Protein AF-A0A1H9GCC0-F1 (afdb_monomer_lite)

InterPro domains:
  IPR016174 Di-haem cytochrome, transmembrane [SSF81342] (41-173)

Structure (mmCIF, N/CA/C/O backbone):
data_AF-A0A1H9GCC0-F1
#
_entry.id   AF-A0A1H9GCC0-F1
#
loop_
_atom_site.group_PDB
_atom_site.id
_atom_site.type_symbol
_atom_site.label_atom_id
_atom_site.label_alt_id
_atom_site.label_comp_id
_atom_site.label_asym_id
_atom_site.label_entity_id
_atom_site.label_seq_id
_atom_site.pdbx_PDB_ins_code
_atom_site.Cartn_x
_atom_site.Cartn_y
_atom_site.Cartn_z
_atom_site.occupancy
_atom_site.B_iso_or_equiv
_atom_site.auth_seq_id
_atom_site.auth_comp_id
_atom_site.auth_asym_id
_atom_site.auth_atom_id
_atom_site.pdbx_PDB_model_num
ATOM 1 N N . MET A 1 1 ? -8.504 6.416 48.004 1.00 50.41 1 MET A N 1
ATOM 2 C CA . MET A 1 1 ? -8.996 7.701 47.448 1.00 50.41 1 MET A CA 1
ATOM 3 C C . MET A 1 1 ? -8.491 7.956 46.018 1.00 50.41 1 MET A C 1
ATOM 5 O O . MET A 1 1 ? -9.289 8.388 45.198 1.00 50.41 1 MET A O 1
ATOM 9 N N . ALA A 1 2 ? -7.249 7.583 45.667 1.00 54.06 2 ALA A N 1
ATOM 10 C CA . ALA A 1 2 ? -6.692 7.683 44.302 1.00 54.06 2 ALA A CA 1
ATOM 11 C C . ALA A 1 2 ? -7.452 6.888 43.208 1.00 54.06 2 ALA A C 1
ATOM 13 O O . ALA A 1 2 ? -7.489 7.291 42.053 1.00 54.06 2 ALA A O 1
ATOM 14 N N . THR A 1 3 ? -8.134 5.797 43.567 1.00 63.75 3 THR A N 1
ATOM 15 C CA . THR A 1 3 ? -8.873 4.929 42.628 1.00 63.75 3 THR A CA 1
ATOM 16 C C . THR A 1 3 ? -10.188 5.528 42.117 1.00 63.75 3 THR A C 1
ATOM 18 O O . THR A 1 3 ? -10.710 5.074 41.104 1.00 63.75 3 THR A O 1
ATOM 21 N N . ARG A 1 4 ? -10.755 6.516 42.827 1.00 61.03 4 ARG A N 1
ATOM 22 C CA . ARG A 1 4 ? -12.045 7.133 42.468 1.00 61.03 4 ARG A CA 1
ATOM 23 C C . ARG A 1 4 ? -11.862 8.264 41.455 1.00 61.03 4 ARG A C 1
ATOM 25 O O . ARG A 1 4 ? -12.640 8.343 40.520 1.00 61.03 4 ARG A O 1
ATOM 32 N N . LEU A 1 5 ? -10.801 9.063 41.611 1.00 61.69 5 LEU A N 1
ATOM 33 C CA . LEU A 1 5 ? -10.409 10.112 40.661 1.00 61.69 5 LEU A CA 1
ATOM 34 C C . LEU A 1 5 ? -10.017 9.518 39.300 1.00 61.69 5 LEU A C 1
ATOM 36 O O . LEU A 1 5 ? -10.589 9.903 38.291 1.00 61.69 5 LEU A O 1
ATOM 40 N N . GLY A 1 6 ? -9.176 8.476 39.277 1.00 68.00 6 GLY A N 1
ATOM 41 C CA . GLY A 1 6 ? -8.787 7.831 38.014 1.00 68.00 6 GLY A CA 1
ATOM 42 C C . GLY A 1 6 ? -9.938 7.149 37.259 1.00 68.00 6 GLY A C 1
ATOM 43 O O . GLY A 1 6 ? -9.884 7.048 36.037 1.00 68.00 6 GLY A O 1
ATOM 44 N N . ARG A 1 7 ? -10.990 6.703 37.966 1.00 70.19 7 ARG A N 1
ATOM 45 C CA . ARG A 1 7 ? -12.196 6.107 37.360 1.00 70.19 7 ARG A CA 1
ATOM 46 C C . ARG A 1 7 ? -13.126 7.169 36.759 1.00 70.19 7 ARG A C 1
ATOM 48 O O . ARG A 1 7 ? -13.759 6.905 35.747 1.00 70.19 7 ARG A O 1
ATOM 55 N N . LEU A 1 8 ? -13.189 8.356 37.364 1.00 71.12 8 LEU A N 1
ATOM 56 C CA . LEU A 1 8 ? -13.953 9.487 36.830 1.00 71.12 8 LEU A CA 1
ATOM 57 C C . LEU A 1 8 ? -13.304 10.026 35.549 1.00 71.12 8 LEU A C 1
ATOM 59 O O . LEU A 1 8 ? -14.003 10.242 34.565 1.00 71.12 8 LEU A O 1
ATOM 63 N N . ASP A 1 9 ? -11.974 10.139 35.521 1.00 78.00 9 ASP A N 1
ATOM 64 C CA . ASP A 1 9 ? -11.250 10.592 34.326 1.00 78.00 9 ASP A CA 1
ATOM 65 C C . ASP A 1 9 ? -11.412 9.623 33.143 1.00 78.00 9 ASP A C 1
ATOM 67 O O . ASP A 1 9 ? -11.585 10.054 32.006 1.00 78.00 9 ASP A O 1
ATOM 71 N N . THR A 1 10 ? -11.412 8.306 33.390 1.00 78.19 10 THR A N 1
ATOM 72 C CA . THR A 1 10 ? -11.627 7.308 32.323 1.00 78.19 10 THR A CA 1
ATOM 73 C C . THR A 1 10 ? -13.044 7.354 31.762 1.00 78.19 10 THR A C 1
ATOM 75 O O . THR A 1 10 ? -13.196 7.304 30.547 1.00 78.19 10 THR A O 1
ATOM 78 N N . GLN A 1 11 ? -14.059 7.527 32.612 1.00 81.56 11 GLN A N 1
ATOM 79 C CA . GLN A 1 11 ? -15.451 7.658 32.167 1.00 81.56 11 GLN A CA 1
ATOM 80 C C . GLN A 1 11 ? -15.666 8.899 31.294 1.00 81.56 11 GLN A C 1
ATOM 82 O O . GLN A 1 11 ? -16.322 8.822 30.260 1.00 81.56 11 GLN A O 1
ATOM 87 N N . VAL A 1 12 ? -15.060 10.032 31.660 1.00 84.81 12 VAL A N 1
ATOM 88 C CA . VAL A 1 12 ? -15.143 11.259 30.853 1.00 84.81 12 VAL A CA 1
ATOM 89 C C . VAL A 1 12 ? -14.480 11.069 29.485 1.00 84.81 12 VAL A C 1
ATOM 91 O O . VAL A 1 12 ? -15.020 11.515 28.472 1.00 84.81 12 VAL A O 1
ATOM 94 N N . LEU A 1 13 ? -13.330 10.390 29.428 1.00 82.00 13 LEU A N 1
ATOM 95 C CA . LEU A 1 13 ? -12.648 10.093 28.164 1.00 82.00 13 LEU A CA 1
ATOM 96 C C . LEU A 1 13 ? -13.444 9.122 27.281 1.00 82.00 13 LEU A C 1
ATOM 98 O O . LEU A 1 13 ? -13.484 9.312 26.065 1.00 82.00 13 LEU A O 1
ATOM 102 N N . GLU A 1 14 ? -14.081 8.114 27.879 1.00 82.31 14 GLU A N 1
ATOM 103 C CA . GLU A 1 14 ? -14.985 7.187 27.187 1.00 82.31 14 GLU A CA 1
ATOM 104 C C . GLU A 1 14 ? -16.161 7.942 26.557 1.00 82.31 14 GLU A C 1
ATOM 106 O O . GLU A 1 14 ? -16.351 7.868 25.343 1.00 82.31 14 GLU A O 1
ATOM 111 N N . GLU A 1 15 ? -16.869 8.767 27.336 1.00 84.69 15 GLU A N 1
ATOM 112 C CA . GLU A 1 15 ? -17.999 9.563 26.838 1.00 84.69 15 GLU A CA 1
ATOM 113 C C . GLU A 1 15 ? -17.590 10.535 25.720 1.00 84.69 15 GLU A C 1
ATOM 115 O O . GLU A 1 15 ? -18.313 10.712 24.735 1.00 84.69 15 GLU A O 1
ATOM 120 N N . GLN A 1 16 ? -16.430 11.186 25.846 1.00 84.44 16 GLN A N 1
ATOM 121 C CA . GLN A 1 16 ? -15.923 12.088 24.809 1.00 84.44 16 GLN A CA 1
ATOM 122 C C . GLN A 1 16 ? -15.563 11.337 23.522 1.00 84.44 16 GLN A C 1
ATOM 124 O O . GLN A 1 16 ? -15.862 11.823 22.425 1.00 84.44 16 GLN A O 1
ATOM 129 N N . ALA A 1 17 ? -14.944 10.161 23.640 1.00 80.56 17 ALA A N 1
ATOM 130 C CA . ALA A 1 17 ? -14.598 9.320 22.501 1.00 80.56 17 ALA A CA 1
ATOM 131 C C . ALA A 1 17 ? -15.849 8.808 21.773 1.00 80.56 17 ALA A C 1
ATOM 133 O O . ALA A 1 17 ? -15.899 8.869 20.543 1.00 80.56 17 ALA A O 1
ATOM 134 N N . GLU A 1 18 ? -16.868 8.365 22.512 1.00 82.25 18 GLU A N 1
ATOM 135 C CA . GLU A 1 18 ? -18.146 7.911 21.953 1.00 82.25 18 GLU A CA 1
ATOM 136 C C . GLU A 1 18 ? -18.869 9.039 21.209 1.00 82.25 18 GLU A C 1
ATOM 138 O O . GLU A 1 18 ? -19.196 8.883 20.031 1.00 82.25 18 GLU A O 1
ATOM 143 N N . ARG A 1 19 ? -19.010 10.220 21.826 1.00 83.06 19 ARG A N 1
ATOM 144 C CA . ARG A 1 19 ? -19.615 11.402 21.177 1.00 83.06 19 ARG A CA 1
ATOM 145 C C . ARG A 1 19 ? -18.883 11.800 19.900 1.00 83.06 19 ARG A C 1
ATOM 147 O O . ARG A 1 19 ? -19.509 12.141 18.892 1.00 83.06 19 ARG A O 1
ATOM 154 N N . LEU A 1 20 ? -17.549 11.757 19.923 1.00 79.25 20 LEU A N 1
ATOM 155 C CA . LEU A 1 20 ? -16.752 12.019 18.732 1.00 79.25 20 LEU A CA 1
ATOM 156 C C . LEU A 1 20 ? -17.034 10.958 17.663 1.00 79.25 20 LEU A C 1
ATOM 158 O O . LEU A 1 20 ? -17.283 11.316 16.516 1.00 79.25 20 LEU A O 1
ATOM 162 N N . GLN A 1 21 ? -17.062 9.672 18.010 1.00 78.81 21 GLN A N 1
ATOM 163 C CA . GLN A 1 21 ? -17.370 8.603 17.056 1.00 78.81 21 GLN A CA 1
ATOM 164 C C . GLN A 1 21 ? -18.761 8.740 16.432 1.00 78.81 21 GLN A C 1
ATOM 166 O O . GLN A 1 21 ? -18.880 8.608 15.211 1.00 78.81 21 GLN A O 1
ATOM 171 N N . GLU A 1 22 ? -19.782 9.053 17.229 1.00 78.88 22 GLU A N 1
ATOM 172 C CA . GLU A 1 22 ? -21.148 9.286 16.752 1.00 78.88 22 GLU A CA 1
ATOM 173 C C . GLU A 1 22 ? -21.212 10.460 15.772 1.00 78.88 22 GLU A C 1
ATOM 175 O O . GLU A 1 22 ? -21.759 10.317 14.678 1.00 78.88 22 GLU A O 1
ATOM 180 N N . SER A 1 23 ? -20.566 11.587 16.093 1.00 78.81 23 SER A N 1
ATOM 181 C CA . SER A 1 23 ? -20.516 12.756 15.200 1.00 78.81 23 SER A CA 1
ATOM 182 C C . SER A 1 23 ? -19.834 12.470 13.852 1.00 78.81 23 SER A C 1
ATOM 184 O O . SER A 1 23 ? -20.099 13.136 12.849 1.00 78.81 23 SER A O 1
ATOM 186 N N . LEU A 1 24 ? -18.952 11.464 13.810 1.00 75.81 24 LEU A N 1
ATOM 187 C CA . LEU A 1 24 ? -18.201 11.070 12.620 1.00 75.81 24 LEU A CA 1
ATOM 188 C C . LEU A 1 24 ? -18.862 9.921 11.840 1.00 75.81 24 LEU A C 1
ATOM 190 O O . LEU A 1 24 ? -18.402 9.588 10.736 1.00 75.81 24 LEU A O 1
ATOM 194 N N . ALA A 1 25 ? -19.928 9.317 12.366 1.00 72.69 25 ALA A N 1
ATOM 195 C CA . ALA A 1 25 ? -20.647 8.238 11.706 1.00 72.69 25 ALA A CA 1
ATOM 196 C C . ALA A 1 25 ? -21.437 8.778 10.502 1.00 72.69 25 ALA A C 1
ATOM 198 O O . ALA A 1 25 ? -22.279 9.661 10.620 1.00 72.69 25 ALA A O 1
ATOM 199 N N . THR A 1 26 ? -21.164 8.253 9.305 1.00 74.88 26 THR A N 1
ATOM 200 C CA . THR A 1 26 ? -21.913 8.593 8.084 1.00 74.88 26 THR A CA 1
ATOM 201 C C . THR A 1 26 ? -22.177 7.335 7.254 1.00 74.88 26 THR A C 1
ATOM 203 O O . THR A 1 26 ? -21.349 6.419 7.278 1.00 74.88 26 THR A O 1
ATOM 206 N N . PRO A 1 27 ? -23.269 7.272 6.459 1.00 71.12 27 PRO A N 1
ATOM 207 C CA . PRO A 1 27 ? -23.578 6.108 5.617 1.00 71.12 27 PRO A CA 1
ATOM 208 C C . PRO A 1 27 ? -22.453 5.744 4.634 1.00 71.12 27 PRO A C 1
ATOM 210 O O . PRO A 1 27 ? -22.240 4.574 4.315 1.00 71.12 27 PRO A O 1
ATOM 213 N N . ALA A 1 28 ? -21.686 6.745 4.189 1.00 74.12 28 ALA A N 1
ATOM 214 C CA . ALA A 1 28 ? -20.529 6.558 3.319 1.00 74.12 28 ALA A CA 1
ATOM 215 C C . ALA A 1 28 ? -19.379 5.793 4.007 1.00 74.12 28 ALA A C 1
ATOM 217 O O . ALA A 1 28 ? -18.681 5.015 3.348 1.00 74.12 28 ALA A O 1
ATOM 218 N N . ARG A 1 29 ? -19.210 5.932 5.333 1.00 79.19 29 ARG A N 1
ATOM 219 C CA . ARG A 1 29 ? -18.190 5.238 6.145 1.00 79.19 29 ARG A CA 1
ATOM 220 C C . ARG A 1 29 ? -18.676 3.875 6.646 1.00 79.19 29 ARG A C 1
ATOM 222 O O . ARG A 1 29 ? -18.560 3.532 7.819 1.00 79.19 29 ARG A O 1
ATOM 229 N N . SER A 1 30 ? -19.221 3.078 5.734 1.00 84.75 30 SER A N 1
ATOM 230 C CA . SER A 1 30 ? -19.717 1.739 6.047 1.00 84.75 30 SER A CA 1
ATOM 231 C C . SER A 1 30 ? -18.603 0.682 6.049 1.00 84.75 30 SER A C 1
ATOM 233 O O . SER A 1 30 ? -17.564 0.817 5.390 1.00 84.75 30 SER A O 1
ATOM 235 N N . ALA A 1 31 ? -18.852 -0.444 6.727 1.00 85.06 31 ALA A N 1
ATOM 236 C CA . ALA A 1 31 ? -17.985 -1.620 6.649 1.00 85.06 31 ALA A CA 1
ATOM 237 C C . ALA A 1 31 ? -17.825 -2.124 5.201 1.00 85.06 31 ALA A C 1
ATOM 239 O O . ALA A 1 31 ? -16.731 -2.526 4.803 1.00 85.06 31 ALA A O 1
ATOM 240 N N . ARG A 1 32 ? -18.887 -2.033 4.387 1.00 86.75 32 ARG A N 1
ATOM 241 C CA . ARG A 1 32 ? -18.859 -2.396 2.964 1.00 86.75 32 ARG A CA 1
ATOM 242 C C . ARG A 1 32 ? -17.865 -1.531 2.190 1.00 86.75 32 ARG A C 1
ATOM 244 O O . ARG A 1 32 ? -17.020 -2.084 1.489 1.00 86.75 32 ARG A O 1
ATOM 251 N N . THR A 1 33 ? -17.913 -0.208 2.362 1.00 89.56 33 THR A N 1
ATOM 252 C CA . THR A 1 33 ? -16.962 0.728 1.738 1.00 89.56 33 THR A CA 1
ATOM 253 C C . THR A 1 33 ? -15.527 0.380 2.130 1.00 89.56 33 THR A C 1
ATOM 255 O O . THR A 1 33 ? -14.656 0.241 1.269 1.00 89.56 33 THR A O 1
ATOM 258 N N . ALA A 1 34 ? -15.283 0.138 3.423 1.00 90.62 34 ALA A N 1
ATOM 259 C CA . ALA A 1 34 ? -13.960 -0.228 3.919 1.00 90.62 34 ALA A CA 1
ATOM 260 C C . ALA A 1 34 ? -13.429 -1.526 3.284 1.00 90.62 34 ALA A C 1
ATOM 262 O O . ALA A 1 34 ? -12.233 -1.614 2.990 1.00 90.62 34 ALA A O 1
ATOM 263 N N . VAL A 1 35 ? -14.289 -2.529 3.087 1.00 90.81 35 VAL A N 1
ATOM 264 C CA . VAL A 1 35 ? -13.922 -3.810 2.463 1.00 90.81 35 VAL A CA 1
ATOM 265 C C . VAL A 1 35 ? -13.637 -3.640 0.973 1.00 90.81 35 VAL A C 1
ATOM 267 O O . VAL A 1 35 ? -12.613 -4.135 0.507 1.00 90.81 35 VAL A O 1
ATOM 270 N N . VAL A 1 36 ? -14.490 -2.925 0.234 1.00 94.31 36 VAL A N 1
ATOM 271 C CA . VAL A 1 36 ? -14.302 -2.694 -1.210 1.00 94.31 36 VAL A CA 1
ATOM 272 C C . VAL A 1 36 ? -12.989 -1.959 -1.471 1.00 94.31 36 VAL A C 1
ATOM 274 O O . VAL A 1 36 ? -12.157 -2.456 -2.227 1.00 94.31 36 VAL A O 1
ATOM 277 N N . LEU A 1 37 ? -12.754 -0.841 -0.777 1.00 95.56 37 LEU A N 1
ATOM 278 C CA . LEU A 1 37 ? -11.502 -0.089 -0.894 1.00 95.56 37 LEU A CA 1
ATOM 279 C C . LEU A 1 37 ? -10.290 -0.947 -0.512 1.00 95.56 37 LEU A C 1
ATOM 281 O O . LEU A 1 37 ? -9.275 -0.920 -1.198 1.00 95.56 37 LEU A O 1
ATOM 285 N N . GLY A 1 38 ? -10.407 -1.752 0.549 1.00 95.25 38 GLY A N 1
ATOM 286 C CA . GLY A 1 38 ? -9.342 -2.664 0.971 1.00 95.25 38 GLY A CA 1
ATOM 287 C C . GLY A 1 38 ? -8.994 -3.718 -0.084 1.00 95.25 38 GLY A C 1
ATOM 288 O O . GLY A 1 38 ? -7.818 -3.992 -0.298 1.00 95.25 38 GLY A O 1
ATOM 289 N N . ARG A 1 39 ? -9.992 -4.280 -0.775 1.00 96.25 39 ARG A N 1
ATOM 290 C CA . ARG A 1 39 ? -9.779 -5.258 -1.856 1.00 96.25 39 ARG A CA 1
ATOM 291 C C . ARG A 1 39 ? -9.129 -4.623 -3.080 1.00 96.25 39 ARG A C 1
ATOM 293 O O . ARG A 1 39 ? -8.173 -5.187 -3.600 1.00 96.25 39 ARG A O 1
ATOM 300 N N . LEU A 1 40 ? -9.615 -3.455 -3.505 1.00 98.12 40 LEU A N 1
ATOM 301 C CA . LEU A 1 40 ? -9.032 -2.715 -4.629 1.00 98.12 40 LEU A CA 1
ATOM 302 C C . LEU A 1 40 ? -7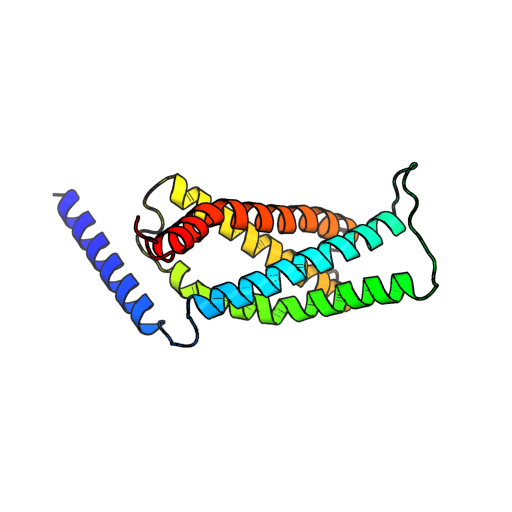.572 -2.348 -4.351 1.00 98.12 40 LEU A C 1
ATOM 304 O O . LEU A 1 40 ? -6.716 -2.571 -5.201 1.00 98.12 40 LEU A O 1
ATOM 308 N N . LEU A 1 41 ? -7.278 -1.871 -3.137 1.00 98.19 41 LEU A N 1
ATOM 309 C CA . LEU A 1 41 ? -5.908 -1.621 -2.695 1.00 98.19 41 LEU A CA 1
ATOM 310 C C . LEU A 1 41 ? -5.075 -2.901 -2.695 1.00 98.19 41 LEU A C 1
ATOM 312 O O . LEU A 1 41 ? -3.990 -2.900 -3.256 1.00 98.19 41 LEU A O 1
ATOM 316 N N . GLY A 1 42 ? -5.577 -4.003 -2.131 1.00 97.75 42 GLY A N 1
ATOM 317 C CA . GLY A 1 42 ? -4.865 -5.283 -2.136 1.00 97.75 42 GLY A CA 1
ATOM 318 C C . GLY A 1 42 ? -4.474 -5.733 -3.547 1.00 97.75 42 GLY A C 1
ATOM 319 O O . GLY A 1 42 ? -3.314 -6.063 -3.783 1.00 97.75 42 GLY A O 1
ATOM 320 N N . VAL A 1 43 ? -5.408 -5.665 -4.503 1.00 98.56 43 VAL A N 1
ATOM 321 C CA . VAL A 1 43 ? -5.132 -5.956 -5.920 1.00 98.56 43 VAL A CA 1
ATOM 322 C C . VAL A 1 43 ? -4.100 -4.982 -6.490 1.00 98.56 43 VAL A C 1
ATOM 324 O O . VAL A 1 43 ? -3.134 -5.421 -7.109 1.00 98.56 43 VAL A O 1
ATOM 327 N N . GLY A 1 44 ? -4.256 -3.679 -6.245 1.00 98.62 44 GLY A N 1
ATOM 328 C CA . GLY A 1 44 ? -3.322 -2.659 -6.720 1.00 98.62 44 GLY A CA 1
ATOM 329 C C . GLY A 1 44 ? -1.895 -2.872 -6.208 1.00 98.62 44 GLY A C 1
ATOM 330 O O . GLY A 1 44 ? -0.950 -2.846 -6.992 1.00 98.62 44 GLY A O 1
ATOM 331 N N . PHE A 1 45 ? -1.731 -3.176 -4.918 1.00 98.56 45 PHE A N 1
ATOM 332 C CA . PHE A 1 45 ? -0.431 -3.493 -4.324 1.00 98.56 45 PHE A CA 1
ATOM 333 C C . PHE A 1 45 ? 0.183 -4.761 -4.921 1.00 98.56 45 PHE A C 1
ATOM 335 O O . PHE A 1 45 ? 1.377 -4.759 -5.203 1.00 98.56 45 PHE A O 1
ATOM 342 N N . VAL A 1 46 ? -0.603 -5.812 -5.174 1.00 98.75 46 VAL A N 1
ATOM 343 C CA . VAL A 1 46 ? -0.109 -7.034 -5.835 1.00 98.75 46 VAL A CA 1
ATOM 344 C C . VAL A 1 46 ? 0.346 -6.747 -7.269 1.00 98.75 46 VAL A C 1
ATOM 346 O O . VAL A 1 46 ? 1.428 -7.182 -7.662 1.00 98.75 46 VAL A O 1
ATOM 349 N N . VAL A 1 47 ? -0.433 -5.980 -8.040 1.00 98.81 47 VAL A N 1
ATOM 350 C CA . VAL A 1 47 ? -0.077 -5.591 -9.415 1.00 98.81 47 VAL A CA 1
ATOM 351 C C . VAL A 1 47 ? 1.199 -4.749 -9.429 1.00 98.81 47 VAL A C 1
ATOM 353 O O . VAL A 1 47 ? 2.129 -5.068 -10.176 1.00 98.81 47 VAL A O 1
ATOM 356 N N . CYS A 1 48 ? 1.289 -3.718 -8.583 1.00 98.69 48 CYS A N 1
ATOM 357 C CA . CYS A 1 48 ? 2.490 -2.892 -8.465 1.00 98.69 48 CYS A CA 1
ATOM 358 C C . CYS A 1 48 ? 3.692 -3.720 -8.006 1.00 98.69 48 CYS A C 1
ATOM 360 O O . CYS A 1 48 ? 4.769 -3.591 -8.578 1.00 98.69 48 CYS A O 1
ATOM 362 N N . PHE A 1 49 ? 3.519 -4.607 -7.026 1.00 98.69 49 PHE A N 1
ATOM 363 C CA . PHE A 1 49 ? 4.592 -5.472 -6.549 1.00 98.69 49 PHE A CA 1
ATOM 364 C C . PHE A 1 49 ? 5.118 -6.370 -7.674 1.00 98.69 49 PHE A C 1
ATOM 366 O O . PHE A 1 49 ? 6.308 -6.337 -7.967 1.00 98.69 49 PHE A O 1
ATOM 373 N N . ALA A 1 50 ? 4.244 -7.098 -8.374 1.00 98.38 50 ALA A N 1
ATOM 374 C CA . ALA A 1 50 ? 4.644 -8.003 -9.453 1.00 98.38 50 ALA A CA 1
ATOM 375 C C . ALA A 1 50 ? 5.347 -7.272 -10.612 1.00 98.38 50 ALA A C 1
ATOM 377 O O . ALA A 1 50 ? 6.421 -7.678 -11.057 1.00 98.38 50 ALA A O 1
ATOM 378 N N . THR A 1 51 ? 4.768 -6.163 -11.079 1.00 98.38 51 THR A N 1
ATOM 379 C CA . THR A 1 51 ? 5.359 -5.343 -12.152 1.00 98.38 51 THR A CA 1
ATOM 380 C C . THR A 1 51 ? 6.654 -4.649 -11.716 1.00 98.38 51 THR A C 1
ATOM 382 O O . THR A 1 51 ? 7.579 -4.522 -12.517 1.00 98.38 51 THR A O 1
ATOM 385 N N . GLY A 1 52 ? 6.752 -4.249 -10.446 1.00 97.56 52 GLY A N 1
ATOM 386 C CA . GLY A 1 52 ? 7.947 -3.658 -9.847 1.00 97.56 52 GLY A CA 1
ATOM 387 C C . GLY A 1 52 ? 9.085 -4.665 -9.700 1.00 97.56 52 GLY A C 1
ATOM 388 O O . GLY A 1 52 ? 10.211 -4.350 -10.069 1.00 97.56 52 GLY A O 1
ATOM 389 N N . MET A 1 53 ? 8.793 -5.892 -9.252 1.00 97.19 53 MET A N 1
ATOM 390 C CA . MET A 1 53 ? 9.774 -6.985 -9.202 1.00 97.19 53 MET A CA 1
ATOM 391 C C . MET A 1 53 ? 10.296 -7.315 -10.598 1.00 97.19 53 MET A C 1
ATOM 393 O O . MET A 1 53 ? 11.503 -7.428 -10.792 1.00 97.19 53 MET A O 1
ATOM 397 N N . TYR A 1 54 ? 9.402 -7.402 -11.586 1.00 96.62 54 TYR A N 1
ATOM 398 C CA . TYR A 1 54 ? 9.805 -7.589 -12.976 1.00 96.62 54 TYR A CA 1
ATOM 399 C C . TYR A 1 54 ? 10.745 -6.469 -13.452 1.00 96.62 54 TYR A C 1
ATOM 401 O O . TYR A 1 54 ? 11.796 -6.757 -14.014 1.00 96.62 54 TYR A O 1
ATOM 409 N N . SER A 1 55 ? 10.416 -5.202 -13.178 1.00 95.62 55 SER A N 1
ATOM 410 C CA . SER A 1 55 ? 11.267 -4.055 -13.531 1.00 95.62 55 SER A CA 1
ATOM 411 C C . SER A 1 55 ? 12.625 -4.079 -12.816 1.00 95.62 55 SER A C 1
ATOM 413 O O . SER A 1 55 ? 13.652 -3.825 -13.445 1.00 95.62 55 SER A O 1
ATOM 415 N N . HIS A 1 56 ? 12.649 -4.432 -11.527 1.00 95.00 56 HIS A N 1
ATOM 416 C CA . HIS A 1 56 ? 13.869 -4.535 -10.725 1.00 95.00 56 HIS A CA 1
ATOM 417 C C . HIS A 1 56 ? 14.807 -5.618 -11.264 1.00 95.00 56 HIS A C 1
ATOM 419 O O . HIS A 1 56 ? 15.946 -5.322 -11.616 1.00 95.00 56 HIS A O 1
ATOM 425 N N . PHE A 1 57 ? 14.315 -6.847 -11.416 1.00 94.38 57 PHE A N 1
ATOM 426 C CA . PHE A 1 57 ? 15.152 -7.956 -11.866 1.00 94.38 57 PHE A CA 1
ATOM 427 C C . PHE A 1 57 ? 15.501 -7.902 -13.359 1.00 94.38 57 PHE A C 1
ATOM 429 O O . PHE A 1 57 ? 16.428 -8.576 -13.795 1.00 94.38 57 PHE A O 1
ATOM 436 N N . LEU A 1 58 ? 14.803 -7.090 -14.159 1.00 93.75 58 LEU A N 1
ATOM 437 C CA . LEU A 1 58 ? 15.244 -6.778 -15.519 1.00 93.75 58 LEU A CA 1
ATOM 438 C C . LEU A 1 58 ? 16.502 -5.889 -15.521 1.00 93.75 58 LEU A C 1
ATOM 440 O O . LEU A 1 58 ? 17.308 -5.983 -16.443 1.00 93.75 58 LEU A O 1
ATOM 444 N N . GLN A 1 59 ? 16.656 -5.026 -14.510 1.00 92.00 59 GLN A N 1
ATOM 445 C CA . GLN A 1 59 ? 17.801 -4.121 -14.362 1.00 92.00 59 GLN A CA 1
ATOM 446 C C . GLN A 1 59 ? 18.971 -4.769 -13.618 1.00 92.00 59 GLN A C 1
ATOM 448 O O . GLN A 1 59 ? 20.118 -4.511 -13.972 1.00 92.00 59 GLN A O 1
ATOM 453 N N . ASP A 1 60 ? 18.681 -5.576 -12.596 1.00 92.00 60 ASP A N 1
ATOM 454 C CA . ASP A 1 60 ? 19.678 -6.218 -11.734 1.00 92.00 60 ASP A CA 1
ATOM 455 C C . ASP A 1 60 ? 19.321 -7.700 -11.479 1.00 92.00 60 ASP A C 1
ATOM 457 O O . ASP A 1 60 ? 18.824 -8.066 -10.409 1.00 92.00 60 ASP A O 1
ATOM 461 N N . PRO A 1 61 ? 19.453 -8.573 -12.497 1.00 93.62 61 PRO A N 1
ATOM 462 C CA . PRO A 1 61 ? 19.160 -9.993 -12.354 1.00 93.62 61 PRO A CA 1
ATOM 463 C C . PRO A 1 61 ? 20.269 -10.722 -11.589 1.00 93.62 61 PRO A C 1
ATOM 465 O O . PRO A 1 61 ? 21.458 -10.531 -11.843 1.00 93.62 61 PRO A O 1
ATOM 468 N N . TYR A 1 62 ? 19.887 -11.695 -10.758 1.00 92.56 62 TYR A N 1
ATOM 469 C CA . TYR A 1 62 ? 20.846 -12.700 -10.298 1.00 92.56 62 TYR A CA 1
ATOM 470 C C . TYR A 1 62 ? 21.384 -13.528 -11.482 1.00 92.56 62 TYR A C 1
ATOM 472 O O . TYR A 1 62 ? 20.673 -13.697 -12.476 1.00 92.56 62 TYR A O 1
ATOM 480 N N . PRO A 1 63 ? 22.584 -14.136 -11.382 1.00 94.94 63 PRO A N 1
ATOM 481 C CA . PRO A 1 63 ? 23.239 -14.809 -12.514 1.00 94.94 63 PRO A CA 1
ATOM 482 C C . PRO A 1 63 ? 22.406 -15.893 -13.224 1.00 94.94 63 PRO A C 1
ATOM 484 O O . PRO A 1 63 ? 22.599 -16.155 -14.411 1.00 94.94 63 PRO A O 1
ATOM 487 N N . TRP A 1 64 ? 21.481 -16.530 -12.505 1.00 93.44 64 TRP A N 1
ATOM 488 C CA . TRP A 1 64 ? 20.606 -17.593 -13.008 1.00 93.44 64 TRP A CA 1
ATOM 489 C C . TRP A 1 64 ? 19.259 -17.085 -13.545 1.00 93.44 64 TRP A C 1
ATOM 491 O O . TRP A 1 64 ? 18.521 -17.847 -14.169 1.00 93.44 64 TRP A O 1
ATOM 501 N N . MET A 1 65 ? 18.915 -15.817 -13.320 1.00 94.56 65 MET A N 1
ATOM 502 C CA . MET A 1 65 ? 17.639 -15.257 -13.744 1.00 94.56 65 MET A CA 1
ATOM 503 C C . MET A 1 65 ? 17.688 -14.793 -15.201 1.00 94.56 65 MET A C 1
ATOM 505 O O . MET A 1 65 ? 18.592 -14.077 -15.629 1.00 94.56 65 MET A O 1
ATOM 509 N N . ARG A 1 66 ? 16.665 -15.165 -15.973 1.00 91.38 66 ARG A N 1
ATOM 510 C CA . ARG A 1 66 ? 16.448 -14.690 -17.343 1.00 91.38 66 ARG A CA 1
ATOM 511 C C . ARG A 1 66 ? 15.016 -14.189 -17.456 1.00 91.38 66 ARG A C 1
ATOM 513 O O . ARG A 1 66 ? 14.084 -14.952 -17.223 1.00 91.38 66 ARG A O 1
ATOM 520 N N . PHE A 1 67 ? 14.847 -12.924 -17.831 1.00 90.50 67 PHE A N 1
ATOM 521 C CA . PHE A 1 67 ? 13.533 -12.311 -18.020 1.00 90.50 67 PHE A CA 1
ATOM 522 C C . PHE A 1 67 ? 13.270 -12.038 -19.503 1.00 90.50 67 PHE A C 1
ATOM 524 O O . PHE A 1 67 ? 14.190 -11.651 -20.231 1.00 90.50 67 PHE A O 1
ATOM 531 N N . PRO A 1 68 ? 12.031 -12.237 -19.979 1.00 90.19 68 PRO A N 1
ATOM 532 C CA . PRO A 1 68 ? 11.687 -11.973 -21.368 1.00 90.19 68 PRO A CA 1
ATOM 533 C C . PRO A 1 68 ? 11.766 -10.471 -21.661 1.00 90.19 68 PRO A C 1
ATOM 535 O O . PRO A 1 68 ? 11.061 -9.684 -21.056 1.00 90.19 68 PRO A O 1
ATOM 538 N N . THR A 1 69 ? 12.571 -10.058 -22.637 1.00 88.88 69 THR A N 1
ATOM 539 C CA . THR A 1 69 ? 12.610 -8.661 -23.129 1.00 88.88 69 THR A CA 1
ATOM 540 C C . THR A 1 69 ? 11.715 -8.440 -24.348 1.00 88.88 69 THR A C 1
ATOM 542 O O . THR A 1 69 ? 11.660 -7.343 -24.907 1.00 88.88 69 THR A O 1
ATOM 545 N N . ARG A 1 70 ? 11.020 -9.495 -24.787 1.00 90.50 70 ARG A N 1
ATOM 546 C CA . ARG A 1 70 ? 10.134 -9.501 -25.950 1.00 90.50 70 ARG A CA 1
ATOM 547 C C . ARG A 1 70 ? 8.719 -9.920 -25.551 1.00 90.50 70 ARG A C 1
ATOM 549 O O . ARG A 1 70 ? 8.580 -10.760 -24.664 1.00 90.50 70 ARG A O 1
ATOM 556 N N . PRO A 1 71 ? 7.686 -9.388 -26.228 1.00 93.25 71 PRO A N 1
ATOM 557 C CA . PRO A 1 71 ? 7.739 -8.428 -27.345 1.00 93.25 71 PRO A CA 1
ATOM 558 C C . PRO A 1 71 ? 8.229 -7.032 -26.922 1.00 93.25 71 PRO A C 1
ATOM 560 O O . PRO A 1 71 ? 8.212 -6.704 -25.741 1.00 93.25 71 PRO A O 1
ATOM 563 N N . ALA A 1 72 ? 8.648 -6.192 -27.877 1.00 90.56 72 ALA A N 1
ATOM 564 C CA . ALA A 1 72 ? 9.247 -4.874 -27.595 1.00 90.56 72 ALA A CA 1
ATOM 565 C C . ALA A 1 72 ? 8.344 -3.930 -26.765 1.00 90.56 72 ALA A C 1
ATOM 567 O O . ALA A 1 72 ? 8.826 -2.998 -26.126 1.00 90.56 72 ALA A O 1
ATOM 568 N N . GLY A 1 73 ? 7.028 -4.176 -26.744 1.00 94.75 73 GLY A N 1
ATOM 569 C CA . GLY A 1 73 ? 6.067 -3.440 -25.921 1.00 94.75 73 GLY A CA 1
ATOM 570 C C . GLY A 1 73 ? 5.927 -3.930 -24.475 1.00 94.75 73 GLY A C 1
ATOM 571 O O . GLY A 1 73 ? 5.291 -3.237 -23.685 1.00 94.75 73 GLY A O 1
ATOM 572 N N . LEU A 1 74 ? 6.503 -5.082 -24.106 1.00 95.31 74 LEU A N 1
ATOM 573 C CA . LEU A 1 74 ? 6.268 -5.721 -22.806 1.00 95.31 74 LEU A CA 1
ATOM 574 C C . LEU A 1 74 ? 6.666 -4.813 -21.641 1.00 95.31 74 LEU A C 1
ATOM 576 O O . LEU A 1 74 ? 5.838 -4.535 -20.780 1.00 95.31 74 LEU A O 1
ATOM 580 N N . TYR A 1 75 ? 7.895 -4.288 -21.653 1.00 95.75 75 TYR A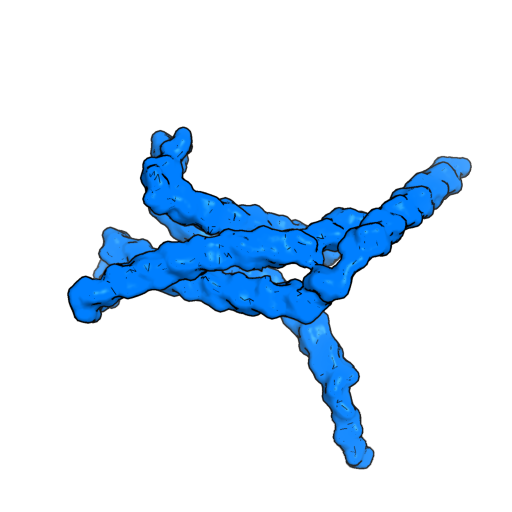 N 1
ATOM 581 C CA . TYR A 1 75 ? 8.365 -3.399 -20.588 1.00 95.75 75 TYR A CA 1
ATOM 582 C C . TYR A 1 75 ? 7.531 -2.115 -20.499 1.00 95.75 75 TYR A C 1
ATOM 584 O O . TYR A 1 75 ? 7.164 -1.688 -19.409 1.00 95.75 75 TYR A O 1
ATOM 592 N N . ARG A 1 76 ? 7.159 -1.526 -21.645 1.00 95.81 76 ARG A N 1
ATOM 593 C CA . ARG A 1 76 ? 6.286 -0.339 -21.679 1.00 95.81 76 ARG A CA 1
ATOM 594 C C . ARG A 1 76 ? 4.931 -0.625 -21.039 1.00 95.81 76 ARG A C 1
ATOM 596 O O . ARG A 1 76 ? 4.433 0.208 -20.290 1.00 95.81 76 ARG A O 1
ATOM 603 N N . PHE A 1 77 ? 4.353 -1.792 -21.315 1.00 97.31 77 PHE A N 1
ATOM 604 C CA . PHE A 1 77 ? 3.083 -2.205 -20.734 1.00 97.31 77 PHE A CA 1
ATOM 605 C C . PHE A 1 77 ? 3.198 -2.444 -19.227 1.00 97.31 77 PHE A C 1
ATOM 607 O O . PHE A 1 77 ? 2.428 -1.862 -18.469 1.00 97.31 77 PHE A O 1
ATOM 614 N N . THR A 1 78 ? 4.173 -3.236 -18.771 1.00 97.62 78 THR A N 1
ATOM 615 C CA . THR A 1 78 ? 4.345 -3.526 -17.337 1.00 97.62 78 THR A CA 1
ATOM 616 C C . THR A 1 78 ? 4.674 -2.269 -16.542 1.00 97.62 78 THR A C 1
ATOM 618 O O . THR A 1 78 ? 4.126 -2.071 -15.461 1.00 97.62 78 THR A O 1
ATOM 621 N N . GLN A 1 79 ? 5.520 -1.392 -17.088 1.00 97.25 79 GLN A N 1
ATOM 622 C CA . GLN A 1 79 ? 5.881 -0.129 -16.450 1.00 97.25 79 GLN A CA 1
ATOM 623 C C . GLN A 1 79 ? 4.702 0.853 -16.440 1.00 97.25 79 GLN A C 1
ATOM 625 O O . GLN A 1 79 ? 4.439 1.485 -15.419 1.00 97.25 79 GLN A O 1
ATOM 630 N N . GLY A 1 80 ? 3.954 0.954 -17.544 1.00 97.75 80 GLY A N 1
ATOM 631 C CA . GLY A 1 80 ? 2.734 1.759 -17.606 1.00 97.75 80 GLY A CA 1
ATOM 632 C C . GLY A 1 80 ? 1.685 1.275 -16.606 1.00 97.75 80 GLY A C 1
ATOM 633 O O . GLY A 1 80 ? 1.137 2.078 -15.854 1.00 97.75 80 GLY A O 1
ATOM 634 N N . LEU A 1 81 ? 1.470 -0.041 -16.531 1.00 98.56 81 LEU A N 1
ATOM 635 C CA . LEU A 1 81 ? 0.563 -0.660 -15.568 1.00 98.56 81 LEU A CA 1
ATOM 636 C C . LEU A 1 81 ? 0.996 -0.375 -14.126 1.00 98.56 81 LEU A C 1
ATOM 638 O O . LEU A 1 81 ? 0.148 -0.016 -13.312 1.00 98.56 81 LEU A O 1
ATOM 642 N N . HIS A 1 82 ? 2.293 -0.477 -13.824 1.00 98.56 82 HIS A N 1
ATOM 643 C CA . HIS A 1 82 ? 2.845 -0.159 -12.507 1.00 98.56 82 HIS A CA 1
ATOM 644 C C . HIS A 1 82 ? 2.525 1.282 -12.094 1.00 98.56 82 HIS A C 1
ATOM 646 O O . HIS A 1 82 ? 1.949 1.517 -11.033 1.00 98.56 82 HIS A O 1
ATOM 652 N N . VAL A 1 83 ? 2.862 2.251 -12.951 1.00 98.19 83 VAL A N 1
ATOM 653 C CA . VAL A 1 83 ? 2.698 3.679 -12.646 1.00 98.19 83 VAL A CA 1
ATOM 654 C C . VAL A 1 83 ? 1.222 4.060 -12.543 1.00 98.19 83 VAL A C 1
ATOM 656 O O . VAL A 1 83 ? 0.826 4.685 -11.562 1.00 98.19 83 VAL A O 1
ATOM 659 N N . VAL A 1 84 ? 0.388 3.649 -13.505 1.00 98.50 84 VAL A N 1
ATOM 660 C CA . VAL A 1 84 ? -1.054 3.950 -13.489 1.00 98.50 84 VAL A CA 1
ATOM 661 C C . VAL A 1 84 ? -1.726 3.332 -12.265 1.00 98.50 84 VAL A C 1
ATOM 663 O O . VAL A 1 84 ? -2.507 4.007 -11.594 1.00 98.50 84 VAL A O 1
ATOM 666 N N . THR A 1 85 ? -1.390 2.085 -11.925 1.00 98.69 85 THR A N 1
ATOM 667 C CA . THR A 1 85 ? -1.929 1.425 -10.726 1.00 98.69 85 THR A CA 1
ATOM 668 C C . THR A 1 85 ? -1.459 2.127 -9.453 1.00 98.69 85 THR A C 1
ATOM 670 O O . THR A 1 85 ? -2.273 2.397 -8.571 1.00 98.69 85 THR A O 1
ATOM 673 N N . GLY A 1 86 ? -0.177 2.494 -9.365 1.00 98.31 86 GLY A N 1
ATOM 674 C CA . GLY A 1 86 ? 0.375 3.241 -8.232 1.00 98.31 86 GLY A CA 1
ATOM 675 C C . GLY A 1 86 ? -0.313 4.592 -8.020 1.00 98.31 86 GLY A C 1
ATOM 676 O O . GLY A 1 86 ? -0.677 4.924 -6.893 1.00 98.31 86 GLY A O 1
ATOM 677 N N . ILE A 1 87 ? -0.573 5.333 -9.100 1.00 98.31 87 ILE A N 1
ATOM 678 C CA . ILE A 1 87 ? -1.323 6.596 -9.052 1.00 98.31 87 ILE A CA 1
ATOM 679 C C . ILE A 1 87 ? -2.777 6.349 -8.631 1.00 98.31 87 ILE A C 1
ATOM 681 O O . ILE A 1 87 ? -3.286 7.052 -7.760 1.00 98.31 87 ILE A O 1
ATOM 685 N N . ALA A 1 88 ? -3.441 5.326 -9.180 1.00 98.38 88 ALA A N 1
ATOM 686 C CA . ALA A 1 88 ? -4.810 4.966 -8.802 1.00 98.38 88 ALA A CA 1
ATOM 687 C C . ALA A 1 88 ? -4.931 4.553 -7.322 1.00 98.38 88 ALA A C 1
ATOM 689 O O . ALA A 1 88 ? -5.970 4.780 -6.696 1.00 98.38 88 ALA A O 1
ATOM 690 N N . CYS A 1 89 ? -3.868 4.007 -6.723 1.00 98.56 89 CYS A N 1
ATOM 691 C CA . CYS A 1 89 ? -3.822 3.713 -5.292 1.00 98.56 89 CYS A CA 1
ATOM 692 C C . CYS A 1 89 ? -3.874 4.971 -4.410 1.00 98.56 89 CYS A C 1
ATOM 694 O O . CYS A 1 89 ? -4.315 4.855 -3.270 1.00 98.56 89 CYS A O 1
ATOM 696 N N . ILE A 1 90 ? -3.495 6.162 -4.893 1.00 98.12 90 ILE A N 1
ATOM 697 C CA . ILE A 1 90 ? -3.525 7.407 -4.098 1.00 98.12 90 ILE A CA 1
ATOM 698 C C . ILE A 1 90 ? -4.947 7.733 -3.608 1.00 98.12 90 ILE A C 1
ATOM 700 O O . ILE A 1 90 ? -5.162 7.736 -2.391 1.00 98.12 90 ILE A O 1
ATOM 704 N N . PRO A 1 91 ? -5.947 7.972 -4.485 1.00 97.81 91 PRO A N 1
ATOM 705 C CA . PRO A 1 91 ? -7.301 8.273 -4.028 1.00 97.81 91 PRO A CA 1
ATOM 706 C C . PRO A 1 91 ? -7.918 7.104 -3.251 1.00 97.81 91 PRO A C 1
ATOM 708 O O . PRO A 1 91 ? -8.653 7.334 -2.293 1.00 97.81 91 PRO A O 1
ATOM 711 N N . LEU A 1 92 ? -7.584 5.854 -3.594 1.00 97.75 92 LEU A N 1
ATOM 712 C CA . LEU A 1 92 ? -8.057 4.677 -2.861 1.00 97.75 92 LEU A CA 1
ATOM 713 C C . LEU A 1 92 ? -7.517 4.630 -1.425 1.00 97.75 92 LEU A C 1
ATOM 715 O O . LEU A 1 92 ? -8.278 4.336 -0.500 1.00 97.75 92 LEU A O 1
ATOM 719 N N . LEU A 1 93 ? -6.231 4.936 -1.221 1.00 97.25 93 LEU A N 1
ATOM 720 C CA . LEU A 1 93 ? -5.606 5.000 0.101 1.00 97.25 93 LEU A CA 1
ATOM 721 C C . LEU A 1 93 ? -6.223 6.120 0.931 1.00 97.25 93 LEU A C 1
ATOM 723 O O . LEU A 1 93 ? -6.627 5.876 2.066 1.00 97.25 93 LEU A O 1
ATOM 727 N N . LEU A 1 94 ? -6.364 7.317 0.359 1.00 97.12 94 LEU A N 1
ATOM 728 C CA . LEU A 1 94 ? -6.985 8.451 1.046 1.00 97.12 94 LEU A CA 1
ATOM 729 C C . LEU A 1 94 ? -8.438 8.146 1.430 1.00 97.12 94 LEU A C 1
ATOM 731 O O . LEU A 1 94 ? -8.825 8.356 2.579 1.00 97.12 94 LEU A O 1
ATOM 735 N N . ALA A 1 95 ? -9.222 7.560 0.520 1.00 95.38 95 ALA A N 1
ATOM 736 C CA . ALA A 1 95 ? -10.590 7.133 0.805 1.00 95.38 95 ALA A CA 1
ATOM 737 C C . ALA A 1 95 ? -10.638 6.047 1.891 1.00 95.38 95 ALA A C 1
ATOM 739 O O . ALA A 1 95 ? -11.500 6.076 2.775 1.00 95.38 95 ALA A O 1
ATOM 740 N N . LYS A 1 96 ? -9.702 5.090 1.867 1.00 94.50 96 LYS A N 1
ATOM 741 C CA . LYS A 1 96 ? -9.613 4.029 2.877 1.00 94.50 96 LYS A CA 1
ATOM 742 C C . LYS A 1 96 ? -9.296 4.613 4.247 1.00 94.50 96 LYS A C 1
ATOM 744 O O . LYS A 1 96 ? -9.980 4.262 5.206 1.00 94.50 96 LYS A O 1
ATOM 749 N N . LEU A 1 97 ? -8.316 5.510 4.328 1.00 93.94 97 LEU A N 1
ATOM 750 C CA . LEU A 1 97 ? -7.940 6.211 5.554 1.00 93.94 97 LEU A CA 1
ATOM 751 C C . LEU A 1 97 ? -9.101 7.055 6.083 1.00 93.94 97 LEU A C 1
ATOM 753 O O . LEU A 1 97 ? -9.464 6.915 7.245 1.00 93.94 97 LEU A O 1
ATOM 757 N N . TRP A 1 98 ? -9.775 7.818 5.222 1.00 93.12 98 TRP A N 1
ATOM 758 C CA . TRP A 1 98 ? -10.977 8.577 5.582 1.00 93.12 98 TRP A CA 1
ATOM 759 C C . TRP A 1 98 ? -12.146 7.689 6.044 1.00 93.12 98 TRP A C 1
ATOM 761 O O . TRP A 1 98 ? -12.972 8.094 6.862 1.00 93.12 98 TRP A O 1
ATOM 771 N N . THR A 1 99 ? -12.224 6.454 5.553 1.00 88.25 99 THR A N 1
ATOM 772 C CA . THR A 1 99 ? -13.243 5.496 6.001 1.00 88.25 99 THR A CA 1
ATOM 773 C C . THR A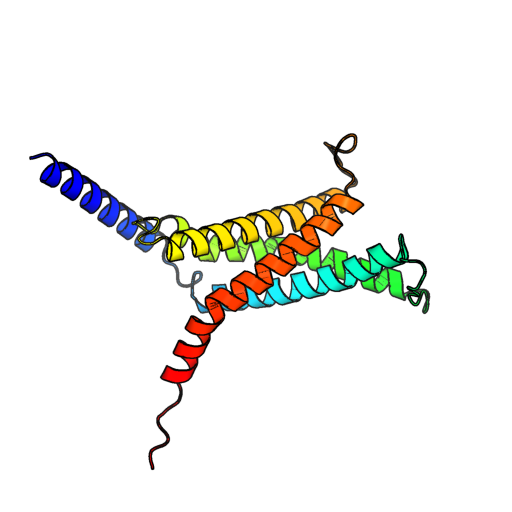 1 99 ? -12.931 4.952 7.396 1.00 88.25 99 THR A C 1
ATOM 775 O O . THR A 1 99 ? -13.848 4.666 8.162 1.00 88.25 99 THR A O 1
ATOM 778 N N . VAL A 1 100 ? -11.650 4.778 7.741 1.00 87.88 100 VAL A N 1
ATOM 779 C CA . VAL A 1 100 ? -11.241 4.112 8.990 1.00 87.88 100 VAL A CA 1
ATOM 780 C C . VAL A 1 100 ? -10.726 5.057 10.074 1.00 87.88 100 VAL A C 1
ATOM 782 O O . VAL A 1 100 ? -10.599 4.607 11.210 1.00 87.88 100 VAL A O 1
ATOM 785 N N . TYR A 1 101 ? -10.475 6.338 9.781 1.00 85.38 101 TYR A N 1
ATOM 786 C CA . TYR A 1 101 ? -9.918 7.278 10.760 1.00 85.38 101 TYR A CA 1
ATOM 787 C C . TYR A 1 101 ? -10.744 7.432 12.049 1.00 85.38 101 TYR A C 1
ATOM 789 O O . TYR A 1 101 ? -10.108 7.613 13.085 1.00 85.38 101 TYR A O 1
ATOM 797 N N . PRO A 1 102 ? -12.093 7.287 12.086 1.00 83.62 102 PRO A N 1
ATOM 798 C CA . PRO A 1 102 ? -12.817 7.380 13.357 1.00 83.62 102 PRO A CA 1
ATOM 799 C C . PRO A 1 102 ? -12.381 6.299 14.359 1.00 83.62 102 PRO A C 1
ATOM 801 O O . PRO A 1 102 ? -12.429 6.504 15.568 1.00 83.62 102 PRO A O 1
ATOM 804 N N . LYS A 1 103 ? -11.866 5.161 13.865 1.00 81.88 103 LYS A N 1
ATOM 805 C CA . LYS A 1 103 ? -11.322 4.083 14.705 1.00 81.88 103 LYS A CA 1
ATOM 806 C C . LYS A 1 103 ? -10.029 4.477 15.423 1.00 81.88 103 LYS A C 1
ATOM 808 O O . LYS A 1 103 ? -9.650 3.806 16.381 1.00 81.88 103 LYS A O 1
ATOM 813 N N . LEU A 1 104 ? -9.354 5.544 14.988 1.00 77.81 104 LEU A N 1
ATOM 814 C CA . LEU A 1 104 ? -8.176 6.072 15.679 1.00 77.81 104 LEU A CA 1
ATOM 815 C C . LEU A 1 104 ? -8.544 6.650 17.049 1.00 77.81 104 LEU A C 1
ATOM 817 O O . LEU A 1 104 ? -7.737 6.548 17.966 1.00 77.81 104 LEU A O 1
ATOM 821 N N . PHE A 1 105 ? -9.773 7.153 17.199 1.00 79.75 105 PHE A N 1
ATOM 822 C CA . PHE A 1 105 ? -10.291 7.740 18.436 1.00 79.75 105 PHE A CA 1
ATOM 823 C C . PHE A 1 105 ? -11.007 6.735 19.347 1.00 79.75 105 PHE A C 1
ATOM 825 O O . PHE A 1 105 ? -11.617 7.133 20.329 1.00 79.75 105 PHE A O 1
ATOM 832 N N . ALA A 1 106 ? -10.964 5.435 19.037 1.00 82.12 106 ALA A N 1
ATOM 833 C CA . ALA A 1 106 ? -11.535 4.422 19.921 1.00 82.12 106 ALA A CA 1
ATOM 834 C C . ALA A 1 106 ? -10.771 4.370 21.254 1.00 82.12 106 ALA A C 1
ATOM 836 O O . ALA A 1 106 ? -9.542 4.221 21.250 1.00 82.12 106 ALA A O 1
ATOM 837 N N . PHE A 1 107 ? -11.513 4.445 22.359 1.00 79.00 107 PHE A N 1
ATOM 838 C CA . PHE A 1 107 ? -11.005 4.384 23.725 1.00 79.00 107 PHE A CA 1
ATOM 839 C C . PHE A 1 107 ? -11.580 3.154 24.464 1.00 79.00 107 PHE A C 1
ATOM 841 O O . PHE A 1 107 ? -12.734 2.809 24.217 1.00 79.00 107 PHE A O 1
ATOM 848 N N . PRO A 1 108 ? -10.807 2.467 25.331 1.00 83.19 108 PRO A N 1
ATOM 849 C CA . PRO A 1 108 ? -9.370 2.640 25.559 1.00 83.19 108 PRO A CA 1
ATOM 850 C C . PRO A 1 108 ? -8.548 2.322 24.294 1.00 83.19 108 PRO A C 1
ATOM 852 O O . PRO A 1 108 ? -8.957 1.489 23.478 1.00 83.19 108 PRO A O 1
ATOM 855 N N . PRO A 1 109 ? -7.379 2.967 24.092 1.00 81.31 109 PRO A N 1
ATOM 856 C CA . PRO A 1 109 ? -6.583 2.781 22.878 1.00 81.31 109 PRO A CA 1
ATOM 857 C C . PRO A 1 109 ? -6.173 1.314 22.693 1.00 81.31 109 PRO A C 1
ATOM 859 O O . PRO A 1 109 ? -6.208 0.795 21.579 1.00 81.31 109 PRO A O 1
ATOM 862 N N . PHE A 1 110 ? -5.846 0.616 23.777 1.00 87.31 110 PHE A N 1
ATOM 863 C CA . PHE A 1 110 ? -5.674 -0.831 23.797 1.00 87.31 110 PHE A CA 1
ATOM 864 C C . PHE A 1 110 ? -6.037 -1.382 25.180 1.00 87.31 110 PHE A C 1
ATOM 866 O O . PHE A 1 110 ? -5.776 -0.746 26.196 1.00 87.31 110 PHE A O 1
ATOM 873 N N . SER A 1 111 ? -6.620 -2.577 25.213 1.00 87.00 111 SER A N 1
ATOM 874 C CA . SER A 1 111 ? -6.993 -3.315 26.424 1.00 87.00 111 SER A CA 1
ATOM 875 C C . SER A 1 111 ? -6.169 -4.594 26.616 1.00 87.00 111 SER A C 1
ATOM 877 O O . SER A 1 111 ? -6.302 -5.274 27.628 1.00 87.00 111 SER A O 1
ATOM 879 N N . SER A 1 112 ? -5.303 -4.942 25.654 1.00 91.81 112 SER A N 1
ATOM 880 C CA . SER A 1 112 ? -4.428 -6.118 25.718 1.00 91.81 112 SER A CA 1
ATOM 881 C C . SER A 1 112 ? -3.183 -5.973 24.836 1.00 91.81 112 SER A C 1
ATOM 883 O O . SER A 1 112 ? -3.178 -5.213 23.864 1.00 91.81 112 SER A O 1
ATOM 885 N N . VAL A 1 113 ? -2.143 -6.768 25.124 1.00 91.25 113 VAL A N 1
ATOM 886 C CA . VAL A 1 113 ? -0.929 -6.870 24.287 1.00 91.25 113 VAL A CA 1
ATOM 887 C C . VAL A 1 113 ? -1.278 -7.294 22.859 1.00 91.25 113 VAL A C 1
ATOM 889 O O . VAL A 1 113 ? -0.740 -6.745 21.903 1.00 91.25 113 VAL A O 1
ATOM 892 N N . ARG A 1 114 ? -2.235 -8.218 22.696 1.00 90.31 114 ARG A N 1
ATOM 893 C CA . ARG A 1 114 ? -2.744 -8.614 21.376 1.00 90.31 114 ARG A CA 1
ATOM 894 C C . ARG A 1 114 ? -3.283 -7.408 20.605 1.00 90.31 114 ARG A C 1
ATOM 896 O O . ARG A 1 114 ? -2.890 -7.209 19.461 1.00 90.31 114 ARG A O 1
ATOM 903 N N . GLN A 1 115 ? -4.146 -6.599 21.220 1.00 88.81 115 GLN A N 1
ATOM 904 C CA . GLN A 1 115 ? -4.722 -5.427 20.553 1.00 88.81 115 GLN A CA 1
ATOM 905 C C . GLN A 1 115 ? -3.654 -4.379 20.210 1.00 88.81 115 GLN A C 1
ATOM 907 O O . GLN A 1 115 ? -3.725 -3.752 19.152 1.00 88.81 115 GLN A O 1
ATOM 912 N N . LEU A 1 116 ? -2.647 -4.206 21.072 1.00 90.56 116 LEU A N 1
ATOM 913 C CA . LEU A 1 116 ? -1.506 -3.339 20.783 1.00 90.56 116 LEU A CA 1
ATOM 914 C C . LEU A 1 116 ? -0.743 -3.822 19.540 1.00 90.56 116 LEU A C 1
ATOM 916 O O . LEU A 1 116 ? -0.499 -3.030 18.632 1.00 90.56 116 LEU A O 1
ATOM 920 N N . LEU A 1 117 ? -0.425 -5.117 19.460 1.00 92.31 117 LEU A N 1
ATOM 921 C CA . LEU A 1 117 ? 0.253 -5.707 18.300 1.00 92.31 117 LEU A CA 1
ATOM 922 C C . LEU A 1 117 ? -0.584 -5.590 17.019 1.00 92.31 117 LEU A C 1
ATOM 924 O O . LEU A 1 117 ? -0.049 -5.263 15.960 1.00 92.31 117 LEU A O 1
ATOM 928 N N . GLU A 1 118 ? -1.901 -5.786 17.108 1.00 91.38 118 GLU A N 1
ATOM 929 C CA . GLU A 1 118 ? -2.815 -5.575 15.981 1.00 91.38 118 GLU A CA 1
ATOM 930 C C . GLU A 1 118 ? -2.758 -4.122 15.486 1.00 91.38 118 GLU A C 1
ATOM 932 O O . GLU A 1 118 ? -2.595 -3.887 14.286 1.00 91.38 118 GLU A O 1
ATOM 937 N N . ARG A 1 119 ? -2.801 -3.135 16.389 1.00 91.69 119 ARG A N 1
ATOM 938 C CA . ARG A 1 119 ? -2.673 -1.713 16.026 1.00 91.69 119 ARG A CA 1
ATOM 939 C C . ARG A 1 119 ? -1.306 -1.375 15.435 1.00 91.69 119 ARG A C 1
ATOM 941 O O . ARG A 1 119 ? -1.257 -0.660 14.436 1.00 91.69 119 ARG A O 1
ATOM 948 N N . LEU A 1 120 ? -0.219 -1.902 15.999 1.00 93.44 120 LEU A N 1
ATOM 949 C CA . LEU A 1 120 ? 1.132 -1.705 15.466 1.00 93.44 120 LEU A CA 1
ATOM 950 C C . LEU A 1 120 ? 1.268 -2.289 14.055 1.00 93.44 120 LEU A C 1
ATOM 952 O O . LEU A 1 120 ? 1.801 -1.620 13.174 1.00 93.44 120 LEU A O 1
ATOM 956 N N . SER A 1 121 ? 0.712 -3.478 13.802 1.00 95.12 121 SER A N 1
ATOM 957 C CA . SER A 1 121 ? 0.714 -4.074 12.458 1.00 95.12 121 SER A CA 1
ATOM 958 C C . SER A 1 121 ? -0.008 -3.190 11.431 1.00 95.12 121 SER A C 1
ATOM 960 O O . SER A 1 121 ? 0.466 -3.012 10.309 1.00 95.12 121 SER A O 1
ATOM 962 N N . VAL A 1 122 ? -1.119 -2.560 11.830 1.00 94.19 122 VAL A N 1
ATOM 963 C CA . VAL A 1 122 ? -1.850 -1.605 10.987 1.00 94.19 122 VAL A CA 1
ATOM 964 C C . VAL A 1 122 ? -1.050 -0.319 10.791 1.00 94.19 122 VAL A C 1
ATOM 966 O O . VAL A 1 122 ? -1.037 0.211 9.684 1.00 94.19 122 VAL A O 1
ATOM 969 N N . ALA A 1 123 ? -0.360 0.173 11.821 1.00 94.56 123 ALA A N 1
ATOM 970 C CA . ALA A 1 123 ? 0.488 1.356 11.705 1.00 94.56 123 ALA A CA 1
ATOM 971 C C . ALA A 1 123 ? 1.622 1.139 10.690 1.00 94.56 123 ALA A C 1
ATOM 973 O O . ALA A 1 123 ? 1.823 1.983 9.818 1.00 94.56 123 ALA A O 1
ATOM 974 N N . VAL A 1 124 ? 2.296 -0.016 10.737 1.00 97.50 124 VAL A N 1
ATOM 975 C CA . VAL A 1 124 ? 3.334 -0.389 9.758 1.00 97.50 124 VAL A CA 1
ATOM 976 C C . VAL A 1 124 ? 2.748 -0.509 8.350 1.00 97.50 124 VAL A C 1
ATOM 978 O O . VAL A 1 124 ? 3.336 0.009 7.399 1.00 97.50 124 VAL A O 1
ATOM 981 N N . LEU A 1 125 ? 1.567 -1.119 8.200 1.00 97.19 125 LEU A N 1
ATOM 982 C CA . LEU A 1 125 ? 0.869 -1.183 6.914 1.00 97.19 125 LEU A CA 1
ATOM 983 C C . LEU A 1 125 ? 0.577 0.215 6.352 1.00 97.19 125 LEU A C 1
ATOM 985 O O . LEU A 1 125 ? 0.856 0.479 5.187 1.00 97.19 125 LEU A O 1
ATOM 989 N N . VAL A 1 126 ? 0.021 1.115 7.165 1.00 97.25 126 VAL A N 1
ATOM 990 C CA . VAL A 1 126 ? -0.320 2.477 6.729 1.00 97.25 126 VAL A CA 1
ATOM 991 C C . VAL A 1 126 ? 0.940 3.261 6.366 1.00 97.25 126 VAL A C 1
ATOM 993 O O . VAL A 1 126 ? 0.986 3.867 5.297 1.00 97.25 126 VAL A O 1
ATOM 996 N N . ALA A 1 127 ? 1.968 3.218 7.217 1.00 97.88 127 ALA A N 1
ATOM 997 C CA . ALA A 1 127 ? 3.228 3.915 6.979 1.00 97.88 127 ALA A CA 1
ATOM 998 C C . ALA A 1 127 ? 3.912 3.421 5.696 1.00 97.88 127 ALA A C 1
ATOM 1000 O O . ALA A 1 127 ? 4.256 4.229 4.836 1.00 97.88 127 ALA A O 1
ATOM 1001 N N . SER A 1 128 ? 4.049 2.101 5.530 1.00 98.25 128 SER A N 1
ATOM 1002 C CA . SER A 1 128 ? 4.661 1.516 4.331 1.00 98.25 128 SER A CA 1
ATOM 1003 C C . SER A 1 128 ? 3.850 1.799 3.067 1.00 98.25 128 SER A C 1
ATOM 1005 O O . SER A 1 128 ? 4.438 2.169 2.057 1.00 98.25 128 SER A O 1
ATOM 1007 N N . ALA A 1 129 ? 2.517 1.723 3.112 1.00 98.25 129 ALA A N 1
ATOM 1008 C CA . ALA A 1 129 ? 1.666 2.039 1.966 1.00 98.25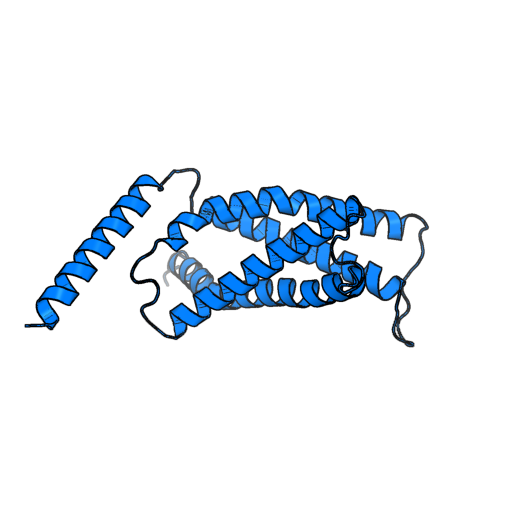 129 ALA A CA 1
ATOM 1009 C C . ALA A 1 129 ? 1.795 3.506 1.519 1.00 98.25 129 ALA A C 1
ATOM 1011 O O . ALA A 1 129 ? 1.956 3.774 0.326 1.00 98.25 129 ALA A O 1
ATOM 1012 N N . LEU A 1 130 ? 1.748 4.448 2.469 1.00 97.94 130 LEU A N 1
ATOM 1013 C CA . LEU A 1 130 ? 1.886 5.879 2.189 1.00 97.94 130 LEU A CA 1
ATOM 1014 C C . LEU A 1 130 ? 3.279 6.216 1.653 1.00 97.94 130 LEU A C 1
ATOM 1016 O O . LEU A 1 130 ? 3.388 6.924 0.654 1.00 97.94 130 LEU A O 1
ATOM 1020 N N . LEU A 1 131 ? 4.333 5.680 2.275 1.00 96.50 131 LEU A N 1
ATOM 1021 C CA . LEU A 1 131 ? 5.707 5.887 1.819 1.00 96.50 131 LEU A CA 1
ATOM 1022 C C . LEU A 1 131 ? 5.946 5.258 0.442 1.00 96.50 131 LEU A C 1
ATOM 1024 O O . LEU A 1 131 ? 6.532 5.911 -0.417 1.00 96.50 131 LEU A O 1
ATOM 1028 N N . GLN A 1 132 ? 5.461 4.037 0.191 1.00 97.81 132 GLN A N 1
ATOM 1029 C CA . GLN A 1 132 ? 5.642 3.350 -1.091 1.00 97.81 132 GLN A CA 1
ATOM 1030 C C . GLN A 1 132 ? 5.015 4.151 -2.232 1.00 97.81 132 GLN A C 1
ATOM 1032 O O . GLN A 1 132 ? 5.682 4.451 -3.223 1.00 97.81 132 GLN A O 1
ATOM 1037 N N . VAL A 1 133 ? 3.743 4.529 -2.085 1.00 97.75 133 VAL A N 1
ATOM 1038 C CA . VAL A 1 133 ? 3.016 5.277 -3.117 1.00 97.75 133 VAL A CA 1
ATOM 1039 C C . VAL A 1 133 ? 3.560 6.699 -3.246 1.00 97.75 133 VAL A C 1
ATOM 1041 O O . VAL A 1 133 ? 3.767 7.166 -4.364 1.00 97.75 133 VAL A O 1
ATOM 1044 N N . GLY A 1 134 ? 3.858 7.363 -2.126 1.00 96.19 134 GLY A N 1
ATOM 1045 C CA . GLY A 1 134 ? 4.447 8.699 -2.109 1.00 96.19 134 GLY A CA 1
ATOM 1046 C C . GLY A 1 134 ? 5.785 8.743 -2.841 1.00 96.19 134 GLY A C 1
ATOM 1047 O O . GLY A 1 134 ? 5.935 9.512 -3.783 1.00 96.19 134 GLY A O 1
ATOM 1048 N N . MET A 1 135 ? 6.731 7.867 -2.490 1.00 94.50 135 MET A N 1
ATOM 1049 C CA . MET A 1 135 ? 8.024 7.789 -3.179 1.00 94.50 135 MET A CA 1
ATOM 1050 C C . MET A 1 135 ? 7.865 7.471 -4.667 1.00 94.50 135 MET A C 1
ATOM 1052 O O . MET A 1 135 ? 8.538 8.084 -5.493 1.00 94.50 135 MET A O 1
ATOM 1056 N N . GLY A 1 136 ? 6.968 6.541 -5.020 1.00 95.56 136 GLY A N 1
ATOM 1057 C CA . GLY A 1 136 ? 6.674 6.223 -6.419 1.00 95.56 136 GLY A CA 1
ATOM 1058 C C . GLY A 1 136 ? 6.165 7.439 -7.197 1.00 95.56 136 GLY A C 1
ATOM 1059 O O . GLY A 1 136 ? 6.627 7.692 -8.308 1.00 95.56 136 GLY A O 1
ATOM 1060 N N . LEU A 1 137 ? 5.281 8.238 -6.591 1.00 95.81 137 LEU A N 1
ATOM 1061 C CA . LEU A 1 137 ? 4.792 9.487 -7.172 1.00 95.81 137 LEU A CA 1
ATOM 1062 C C . LEU A 1 137 ? 5.924 10.508 -7.349 1.00 95.81 137 LEU A C 1
ATOM 1064 O O . LEU A 1 137 ? 6.079 11.046 -8.443 1.00 95.81 137 LEU A O 1
ATOM 1068 N N . LEU A 1 138 ? 6.750 10.746 -6.326 1.00 94.19 138 LEU A N 1
ATOM 1069 C CA . LEU A 1 138 ? 7.863 11.702 -6.427 1.00 94.19 138 LEU A CA 1
ATOM 1070 C C . LEU A 1 138 ? 8.857 11.317 -7.532 1.00 94.19 138 LEU A C 1
ATOM 1072 O O . LEU A 1 138 ? 9.342 12.180 -8.263 1.00 94.19 138 LEU A O 1
ATOM 1076 N N . ASN A 1 139 ? 9.087 10.015 -7.717 1.00 93.75 139 ASN A N 1
ATOM 1077 C CA . ASN A 1 139 ? 9.913 9.490 -8.797 1.00 93.75 139 ASN A CA 1
ATOM 1078 C C . ASN A 1 139 ? 9.359 9.830 -10.192 1.00 93.75 139 ASN A C 1
ATOM 1080 O O . ASN A 1 139 ? 10.146 10.070 -11.104 1.00 93.75 139 ASN A O 1
ATOM 1084 N N . THR A 1 140 ? 8.034 9.916 -10.377 1.00 93.69 140 THR A N 1
ATOM 1085 C CA . THR A 1 140 ? 7.456 10.348 -11.669 1.00 93.69 140 THR A CA 1
ATOM 1086 C C . THR A 1 140 ? 7.762 11.809 -12.004 1.00 93.69 140 THR A C 1
ATOM 1088 O O . THR A 1 140 ? 7.836 12.158 -13.179 1.00 93.69 140 THR A O 1
ATOM 1091 N N . TYR A 1 141 ? 8.015 12.634 -10.985 1.00 93.12 141 TYR A N 1
ATOM 1092 C CA . TYR A 1 141 ? 8.464 14.022 -11.125 1.00 93.12 141 TYR A CA 1
ATOM 1093 C C . TYR A 1 141 ? 9.989 14.173 -11.068 1.00 93.12 141 TYR A C 1
ATOM 1095 O O . TYR A 1 141 ? 10.486 15.295 -11.085 1.00 93.12 141 TYR A O 1
ATOM 1103 N N . GLN A 1 142 ? 10.732 13.066 -10.959 1.00 90.19 142 GLN A N 1
ATOM 1104 C CA . GLN A 1 142 ? 12.184 13.053 -10.742 1.00 90.19 142 GLN A CA 1
ATOM 1105 C C . GLN A 1 142 ? 12.637 13.921 -9.553 1.00 90.19 142 GLN A C 1
ATOM 1107 O O . GLN A 1 142 ? 13.751 14.445 -9.533 1.00 90.19 142 GLN A O 1
ATOM 1112 N N . TRP A 1 143 ? 11.774 14.080 -8.546 1.00 90.44 143 TRP A N 1
ATOM 1113 C CA . TRP A 1 143 ? 12.076 14.889 -7.374 1.00 90.44 143 TRP A CA 1
ATOM 1114 C C . TRP A 1 143 ? 12.613 14.004 -6.249 1.00 90.44 143 TRP A C 1
ATOM 1116 O O . TRP A 1 143 ? 11.874 13.246 -5.623 1.00 90.44 143 TRP A O 1
ATOM 1126 N N . TYR A 1 144 ? 13.916 14.117 -5.988 1.00 85.94 144 TYR A N 1
ATOM 1127 C CA . TYR A 1 144 ? 14.627 13.324 -4.982 1.00 85.94 144 TYR A CA 1
ATOM 1128 C C . TYR A 1 144 ? 15.306 14.236 -3.953 1.00 85.94 144 TYR A C 1
ATOM 1130 O O . TYR A 1 144 ? 16.526 14.410 -3.984 1.00 85.94 144 TYR A O 1
ATOM 1138 N N . PRO A 1 145 ? 14.549 14.826 -3.014 1.00 80.75 145 PRO A N 1
ATOM 1139 C CA . PRO A 1 145 ? 15.103 15.784 -2.053 1.00 80.75 145 PRO A CA 1
ATOM 1140 C C . PRO A 1 145 ? 16.176 15.178 -1.129 1.00 80.75 145 PRO A C 1
ATOM 1142 O O . PRO A 1 145 ? 16.974 15.912 -0.556 1.00 80.75 145 PRO A O 1
ATOM 1145 N N . TRP A 1 146 ? 16.243 13.846 -1.027 1.00 78.81 146 TRP A N 1
ATOM 1146 C CA . TRP A 1 146 ? 17.226 13.112 -0.220 1.00 78.81 146 TRP A CA 1
ATOM 1147 C C . TRP A 1 146 ? 18.193 12.256 -1.055 1.00 78.81 146 TRP A C 1
ATOM 1149 O O . TRP A 1 146 ? 18.832 11.360 -0.507 1.00 78.81 146 TRP A O 1
ATOM 1159 N N . ALA A 1 147 ? 18.322 12.519 -2.364 1.00 75.19 147 ALA A N 1
ATOM 1160 C CA . ALA A 1 147 ? 19.122 11.714 -3.300 1.00 75.19 147 ALA A CA 1
ATOM 1161 C C . A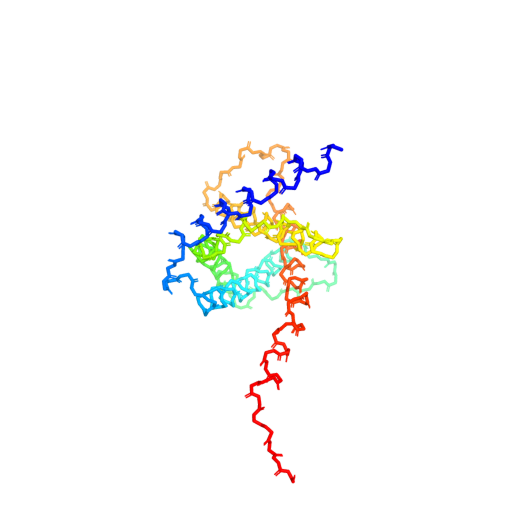LA A 1 147 ? 20.540 11.328 -2.829 1.00 75.19 147 ALA A C 1
ATOM 1163 O O . ALA A 1 147 ? 20.922 10.187 -3.078 1.00 75.19 147 ALA A O 1
ATOM 1164 N N . PRO A 1 148 ? 21.319 12.192 -2.138 1.00 78.44 148 PRO A N 1
ATOM 1165 C CA . PRO A 1 148 ? 22.670 11.820 -1.708 1.00 78.44 148 PRO A CA 1
ATOM 1166 C C . PRO A 1 148 ? 22.705 10.670 -0.690 1.00 78.44 148 PRO A C 1
ATOM 1168 O O . PRO A 1 148 ? 23.727 10.007 -0.555 1.00 78.44 148 PRO A O 1
ATOM 1171 N N . TRP A 1 149 ? 21.600 10.436 0.022 1.00 76.50 149 TRP A N 1
ATOM 1172 C CA . TRP A 1 149 ? 21.513 9.490 1.141 1.00 76.50 149 TRP A CA 1
ATOM 1173 C C . TRP A 1 149 ? 20.483 8.375 0.904 1.00 76.50 149 TRP A C 1
ATOM 1175 O O . TRP A 1 149 ? 20.488 7.377 1.619 1.00 76.50 149 TRP A O 1
ATOM 1185 N N . PHE A 1 150 ? 19.592 8.540 -0.080 1.00 79.94 150 PHE A N 1
ATOM 1186 C CA . PHE A 1 150 ? 18.473 7.641 -0.362 1.00 79.94 150 PHE A CA 1
ATOM 1187 C C . PHE A 1 150 ? 18.376 7.338 -1.859 1.00 79.94 150 PHE A C 1
ATOM 1189 O O . PHE A 1 150 ? 17.775 8.088 -2.634 1.00 79.94 150 PHE A O 1
ATOM 1196 N N . ALA A 1 151 ? 18.925 6.191 -2.260 1.00 87.00 151 ALA A N 1
ATOM 1197 C CA . ALA A 1 151 ? 18.729 5.658 -3.599 1.00 87.00 151 ALA A CA 1
ATOM 1198 C C . ALA A 1 151 ? 17.283 5.164 -3.746 1.00 87.00 151 ALA A C 1
ATOM 1200 O O . ALA A 1 151 ? 16.889 4.159 -3.150 1.00 87.00 151 ALA A O 1
ATOM 1201 N N . PHE A 1 152 ? 16.486 5.871 -4.555 1.00 90.00 152 PHE A N 1
ATOM 1202 C CA . PHE A 1 152 ? 15.072 5.548 -4.762 1.00 90.00 152 PHE A CA 1
ATOM 1203 C C . PHE A 1 152 ? 14.864 4.074 -5.117 1.00 90.00 152 PHE A C 1
ATOM 1205 O O . PHE A 1 152 ? 14.024 3.429 -4.503 1.00 90.00 152 PHE A O 1
ATOM 1212 N N . ARG A 1 153 ? 15.630 3.530 -6.073 1.00 90.38 153 ARG A N 1
ATOM 1213 C CA . ARG A 1 153 ? 15.446 2.153 -6.555 1.00 90.38 153 ARG A CA 1
ATOM 1214 C C . ARG A 1 153 ? 15.565 1.133 -5.425 1.00 90.38 153 ARG A C 1
ATOM 1216 O O . ARG A 1 153 ? 14.697 0.274 -5.295 1.00 90.38 153 ARG A O 1
ATOM 1223 N N . ASP A 1 154 ? 16.600 1.260 -4.605 1.00 91.25 154 ASP A N 1
ATOM 1224 C CA . ASP A 1 154 ? 16.913 0.284 -3.561 1.00 91.25 154 ASP A CA 1
ATOM 1225 C C . ASP A 1 154 ? 15.899 0.379 -2.420 1.00 91.25 154 ASP A C 1
ATOM 1227 O O . ASP A 1 154 ? 15.353 -0.628 -1.965 1.00 91.25 154 ASP A O 1
ATOM 1231 N N . VAL A 1 155 ? 15.569 1.606 -2.013 1.00 93.38 155 VAL A N 1
ATOM 1232 C CA . VAL A 1 155 ? 14.632 1.860 -0.914 1.00 93.38 155 VAL A CA 1
ATOM 1233 C C . VAL A 1 155 ? 13.200 1.531 -1.320 1.00 93.38 155 VAL A C 1
ATOM 1235 O O . VAL A 1 155 ? 12.476 0.903 -0.552 1.00 93.38 155 VAL A O 1
ATOM 1238 N N . HIS A 1 156 ? 12.787 1.891 -2.534 1.00 95.50 156 HIS A N 1
ATOM 1239 C CA . HIS A 1 156 ? 11.460 1.573 -3.054 1.00 95.50 156 HIS A CA 1
ATOM 1240 C C . HIS A 1 156 ? 11.280 0.063 -3.258 1.00 95.50 156 HIS A C 1
ATOM 1242 O O . HIS A 1 156 ? 10.192 -0.456 -3.009 1.00 95.50 156 HIS A O 1
ATOM 1248 N N . HIS A 1 157 ? 12.335 -0.656 -3.658 1.00 96.06 157 HIS A N 1
ATOM 1249 C CA . HIS A 1 157 ? 12.327 -2.118 -3.731 1.00 96.06 157 HIS A CA 1
ATOM 1250 C C . HIS A 1 157 ? 12.230 -2.759 -2.336 1.00 96.06 157 HIS A C 1
ATOM 1252 O O . HIS A 1 157 ? 11.353 -3.591 -2.102 1.00 96.06 157 HIS A O 1
ATOM 1258 N N . ALA A 1 158 ? 13.079 -2.349 -1.388 1.00 96.50 158 ALA A N 1
ATOM 1259 C CA . ALA A 1 158 ? 13.052 -2.876 -0.024 1.00 96.50 158 ALA A CA 1
ATOM 1260 C C . ALA A 1 158 ? 11.707 -2.600 0.669 1.00 96.50 158 ALA A C 1
ATOM 1262 O O . ALA A 1 158 ? 11.116 -3.492 1.283 1.00 96.50 158 ALA A O 1
ATOM 1263 N N . LEU A 1 159 ? 11.176 -1.384 0.520 1.00 97.38 159 LEU A N 1
ATOM 1264 C CA . LEU A 1 159 ? 9.887 -1.018 1.091 1.00 97.38 159 LEU A CA 1
ATOM 1265 C C . LEU A 1 159 ? 8.722 -1.767 0.424 1.00 97.38 159 LEU A C 1
ATOM 1267 O O . LEU A 1 159 ? 7.754 -2.083 1.115 1.00 97.38 159 LEU A O 1
ATOM 1271 N N . ALA A 1 160 ? 8.822 -2.149 -0.855 1.00 98.06 160 ALA A N 1
ATOM 1272 C CA . ALA A 1 160 ? 7.797 -2.962 -1.512 1.00 98.06 160 ALA A CA 1
ATOM 1273 C C . ALA A 1 160 ? 7.587 -4.308 -0.797 1.00 98.06 160 ALA A C 1
ATOM 1275 O O . ALA A 1 160 ? 6.444 -4.739 -0.625 1.00 98.06 160 ALA A O 1
ATOM 1276 N N . TRP A 1 161 ? 8.666 -4.939 -0.317 1.00 98.44 161 TRP A N 1
ATOM 1277 C CA . TRP A 1 161 ? 8.596 -6.164 0.488 1.00 98.44 161 TRP A CA 1
ATOM 1278 C C . TRP A 1 161 ? 7.938 -5.933 1.851 1.00 98.44 161 TRP A C 1
ATOM 1280 O O . TRP A 1 161 ? 7.094 -6.726 2.274 1.00 98.44 161 TRP A O 1
ATOM 1290 N N . VAL A 1 162 ? 8.256 -4.819 2.515 1.00 98.50 162 VAL A N 1
ATOM 1291 C CA . VAL A 1 162 ? 7.603 -4.430 3.776 1.00 98.50 162 VAL A CA 1
ATOM 1292 C C . VAL A 1 162 ? 6.110 -4.181 3.559 1.00 98.50 162 VAL A C 1
ATOM 1294 O O . VAL A 1 162 ? 5.287 -4.656 4.343 1.00 98.50 162 VAL A O 1
ATOM 1297 N N . ALA A 1 163 ? 5.742 -3.480 2.486 1.00 98.38 163 ALA A N 1
ATOM 1298 C CA . ALA A 1 163 ? 4.357 -3.168 2.158 1.00 98.38 163 ALA A CA 1
ATOM 1299 C C . ALA A 1 163 ? 3.551 -4.441 1.855 1.00 98.38 163 ALA A C 1
ATOM 1301 O O . ALA A 1 163 ? 2.507 -4.659 2.474 1.00 98.38 163 ALA A O 1
ATOM 1302 N N . ILE A 1 164 ? 4.038 -5.320 0.969 1.00 98.25 164 ILE A N 1
ATOM 1303 C CA . ILE A 1 164 ? 3.315 -6.555 0.628 1.00 98.25 164 ILE A CA 1
ATOM 1304 C C . ILE A 1 164 ? 3.256 -7.527 1.816 1.00 98.25 164 ILE A C 1
ATOM 1306 O O . ILE A 1 164 ? 2.208 -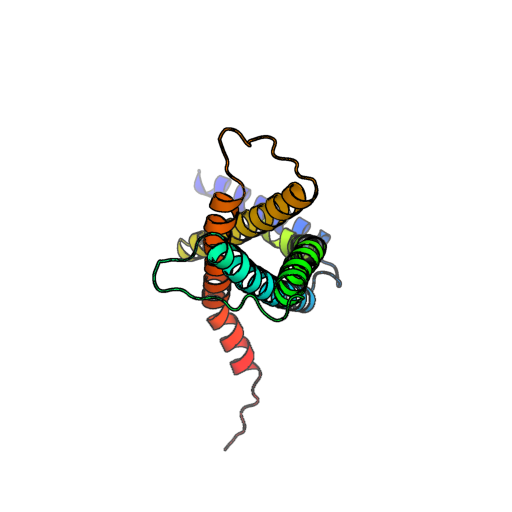8.126 2.066 1.00 98.25 164 ILE A O 1
ATOM 1310 N N . GLY A 1 165 ? 4.330 -7.620 2.608 1.00 98.31 165 GLY A N 1
ATOM 1311 C CA . GLY A 1 165 ? 4.358 -8.403 3.844 1.00 98.31 165 GLY A CA 1
ATOM 1312 C C . GLY A 1 165 ? 3.358 -7.883 4.878 1.00 98.31 165 GLY A C 1
ATOM 1313 O O . GLY A 1 165 ? 2.639 -8.668 5.496 1.00 98.31 165 GLY A O 1
ATOM 1314 N N . SER A 1 166 ? 3.230 -6.561 5.007 1.00 98.06 166 SER A N 1
ATOM 1315 C CA . SER A 1 166 ? 2.244 -5.928 5.891 1.00 98.06 166 SER A CA 1
ATOM 1316 C C . SER A 1 166 ? 0.809 -6.162 5.415 1.00 98.06 166 SER A C 1
ATOM 1318 O O . SER A 1 166 ? -0.073 -6.400 6.240 1.00 98.06 166 SER A O 1
ATOM 1320 N N . VAL A 1 167 ? 0.558 -6.145 4.098 1.00 97.06 167 VAL A N 1
ATOM 1321 C CA . VAL A 1 167 ? -0.750 -6.509 3.524 1.00 97.06 167 VAL A CA 1
ATOM 1322 C C . VAL A 1 167 ? -1.084 -7.963 3.857 1.00 97.06 167 VAL A C 1
ATOM 1324 O O . VAL A 1 167 ? -2.179 -8.239 4.352 1.00 97.06 167 VAL A O 1
ATOM 1327 N N . ALA A 1 168 ? -0.144 -8.886 3.644 1.00 97.00 168 ALA A N 1
ATOM 1328 C CA . ALA A 1 168 ? -0.332 -10.302 3.945 1.00 97.00 168 ALA A CA 1
ATOM 1329 C C . ALA A 1 168 ? -0.595 -10.540 5.441 1.00 97.00 168 ALA A C 1
ATOM 1331 O O . ALA A 1 168 ? -1.561 -11.219 5.796 1.00 97.00 168 ALA A O 1
ATOM 1332 N N . LEU A 1 169 ? 0.202 -9.922 6.320 1.00 96.56 169 LEU A N 1
ATOM 1333 C CA . LEU A 1 169 ? 0.017 -9.990 7.769 1.00 96.56 169 LEU A CA 1
ATOM 1334 C C . LEU A 1 169 ? -1.351 -9.439 8.183 1.00 96.56 169 LEU A C 1
ATOM 1336 O O . LEU A 1 169 ? -2.067 -10.078 8.952 1.00 96.56 169 LEU A O 1
ATOM 1340 N N . HIS A 1 170 ? -1.748 -8.285 7.647 1.00 94.56 170 HIS A N 1
ATOM 1341 C CA . HIS A 1 170 ? -3.049 -7.685 7.930 1.00 94.56 170 HIS A CA 1
ATOM 1342 C C . HIS A 1 170 ? -4.205 -8.614 7.543 1.00 94.56 170 HIS A C 1
ATOM 1344 O O . HIS A 1 170 ? -5.143 -8.798 8.322 1.00 94.56 170 HIS A O 1
ATOM 1350 N N . VAL A 1 171 ? -4.127 -9.237 6.365 1.00 92.62 171 VAL A N 1
ATOM 1351 C CA . VAL A 1 171 ? -5.121 -10.214 5.908 1.00 92.62 171 VAL A CA 1
ATOM 1352 C C . VAL A 1 171 ? -5.144 -11.436 6.827 1.00 92.62 171 VAL A C 1
ATOM 1354 O O . VAL A 1 171 ? -6.224 -11.834 7.261 1.00 92.62 171 VAL A O 1
ATOM 1357 N N . ALA A 1 172 ? -3.983 -11.988 7.188 1.00 91.88 172 ALA A N 1
ATOM 1358 C CA . ALA A 1 172 ? -3.877 -13.147 8.074 1.00 91.88 172 ALA A CA 1
ATOM 1359 C C . ALA A 1 172 ? -4.470 -12.879 9.469 1.00 91.88 172 ALA A C 1
ATOM 1361 O O . ALA A 1 172 ? -5.219 -13.703 9.994 1.00 91.88 172 ALA A O 1
ATOM 1362 N N . VAL A 1 173 ? -4.200 -11.704 10.044 1.00 89.88 173 VAL A N 1
ATOM 1363 C CA . VAL A 1 173 ? -4.741 -11.284 11.348 1.00 89.88 173 VAL A CA 1
ATOM 1364 C C . VAL A 1 173 ? -6.264 -11.126 11.303 1.00 89.88 173 VAL A C 1
ATOM 1366 O O . VAL A 1 173 ? -6.948 -11.470 12.268 1.00 89.88 173 VAL A O 1
ATOM 1369 N N . GLN A 1 174 ? -6.817 -10.642 10.187 1.00 84.75 174 GLN A N 1
ATOM 1370 C CA . GLN A 1 174 ? -8.259 -10.402 10.045 1.00 84.75 174 GLN A CA 1
ATOM 1371 C C . GLN A 1 174 ? -9.054 -11.623 9.564 1.00 84.75 174 GLN A C 1
ATOM 1373 O O . GLN A 1 174 ? -10.272 -11.690 9.773 1.00 84.75 174 GLN A O 1
ATOM 1378 N N . LEU A 1 175 ? -8.387 -12.610 8.962 1.00 84.62 175 LEU A N 1
ATOM 1379 C CA . LEU A 1 175 ? -8.997 -13.817 8.400 1.00 84.62 175 LEU A CA 1
ATOM 1380 C C . LEU A 1 175 ? -9.937 -14.550 9.375 1.00 84.62 175 LEU A C 1
ATOM 1382 O O . LEU A 1 175 ? -11.055 -14.878 8.972 1.00 84.62 175 LEU A O 1
ATOM 1386 N N . PRO A 1 176 ? -9.579 -14.765 10.660 1.00 84.25 176 PRO A N 1
ATOM 1387 C CA . PRO A 1 176 ? -10.462 -15.441 11.609 1.00 84.25 176 PRO A CA 1
ATOM 1388 C C . PRO A 1 176 ? -11.778 -14.691 11.839 1.00 84.25 176 PRO A C 1
ATOM 1390 O O . PRO A 1 176 ? -12.836 -15.309 11.965 1.00 84.25 176 PRO A O 1
ATOM 1393 N N . THR A 1 177 ? -11.744 -13.356 11.867 1.00 83.06 177 THR A N 1
ATOM 1394 C CA . THR A 1 177 ? -12.946 -12.526 12.032 1.00 83.06 177 THR A CA 1
ATOM 1395 C C . THR A 1 177 ? -13.863 -12.632 10.821 1.00 83.06 177 THR A C 1
ATOM 1397 O O . THR A 1 177 ? -15.076 -12.783 10.999 1.00 83.06 177 THR A O 1
ATOM 1400 N N . ILE A 1 178 ? -13.284 -12.629 9.618 1.00 78.12 178 ILE A N 1
ATOM 1401 C CA . ILE A 1 178 ? -14.005 -12.823 8.353 1.00 78.12 178 ILE A CA 1
ATOM 1402 C C . ILE A 1 178 ? -14.639 -14.221 8.320 1.00 78.12 178 ILE A C 1
ATOM 1404 O O . ILE A 1 178 ? -15.842 -14.349 8.098 1.00 78.12 178 ILE A O 1
ATOM 1408 N N . ALA A 1 179 ? -13.869 -15.263 8.641 1.00 81.06 179 ALA A N 1
ATOM 1409 C CA . ALA A 1 179 ? -14.342 -16.646 8.644 1.00 81.06 179 ALA A CA 1
ATOM 1410 C C . ALA A 1 179 ? -15.456 -16.895 9.677 1.00 81.06 179 ALA A C 1
ATOM 1412 O O . ALA A 1 179 ? -16.384 -17.659 9.420 1.00 81.06 179 ALA A O 1
ATOM 1413 N N . ARG A 1 180 ? -15.401 -16.253 10.855 1.00 83.12 180 ARG A N 1
ATOM 1414 C CA . ARG A 1 180 ? -16.498 -16.307 11.843 1.00 83.12 180 ARG A CA 1
ATOM 1415 C C . ARG A 1 180 ? -17.780 -15.654 11.331 1.00 83.12 180 ARG A C 1
ATOM 1417 O O . ARG A 1 180 ? -18.850 -16.179 11.604 1.00 83.12 180 ARG A O 1
ATOM 1424 N N . HIS A 1 181 ? -17.682 -14.538 10.607 1.00 79.19 181 HIS A N 1
ATOM 1425 C CA . HIS A 1 181 ? -18.859 -13.893 10.017 1.00 79.19 181 HIS A CA 1
ATOM 1426 C C . HIS A 1 181 ? -19.511 -14.779 8.955 1.00 79.19 181 HIS A C 1
ATOM 1428 O O . HIS A 1 181 ? -20.728 -14.899 8.940 1.00 79.19 181 HIS A O 1
ATOM 1434 N N . TRP A 1 182 ? -18.713 -15.438 8.111 1.00 77.88 182 TRP A N 1
ATOM 1435 C CA . TRP A 1 182 ? -19.241 -16.341 7.084 1.00 77.88 182 TRP A CA 1
ATOM 1436 C C . TRP A 1 182 ? -19.886 -17.592 7.684 1.00 77.88 182 TRP A C 1
ATOM 1438 O O . TRP A 1 182 ? -20.967 -17.974 7.258 1.00 77.88 182 TRP A O 1
ATOM 1448 N N . ARG A 1 183 ? -19.288 -18.177 8.730 1.00 80.69 183 ARG A N 1
ATOM 1449 C CA . ARG A 1 183 ? -19.864 -19.338 9.432 1.00 80.69 183 ARG A CA 1
ATOM 1450 C C . ARG A 1 183 ? -21.176 -19.044 10.159 1.00 80.69 183 ARG A C 1
ATOM 1452 O O . ARG A 1 183 ? -21.997 -19.933 10.273 1.00 80.69 183 ARG A O 1
ATOM 1459 N N . ARG A 1 184 ? -21.377 -17.815 10.643 1.00 72.94 184 ARG A N 1
ATOM 1460 C CA . ARG A 1 184 ? -22.635 -17.394 11.291 1.00 72.94 184 ARG A CA 1
ATOM 1461 C C . ARG A 1 184 ? -23.741 -17.016 10.301 1.00 72.94 184 ARG A C 1
ATOM 1463 O O . ARG A 1 184 ? -24.873 -16.834 10.720 1.00 72.94 184 ARG A O 1
ATOM 1470 N N . GLY A 1 185 ? -23.397 -16.824 9.027 1.00 56.22 185 GLY A N 1
ATOM 1471 C CA . GLY A 1 185 ? -24.337 -16.476 7.961 1.00 56.22 185 GLY A CA 1
ATOM 1472 C C . GLY A 1 185 ? -24.733 -17.652 7.066 1.00 56.22 185 GLY A C 1
ATOM 1473 O O . GLY A 1 185 ? -25.540 -17.450 6.165 1.00 56.22 185 GLY A O 1
ATOM 1474 N N . ALA A 1 186 ? -24.170 -18.846 7.279 1.00 48.88 186 ALA A N 1
ATOM 1475 C CA . ALA A 1 186 ? -24.677 -20.070 6.672 1.00 48.88 186 ALA A CA 1
ATOM 1476 C C . ALA A 1 186 ? -25.926 -20.493 7.464 1.00 48.88 186 ALA A C 1
ATOM 1478 O O . ALA A 1 186 ? -25.801 -20.684 8.674 1.00 48.88 186 ALA A O 1
ATOM 1479 N N . PRO A 1 187 ? -27.118 -20.581 6.844 1.00 48.06 187 PRO A N 1
ATOM 1480 C CA . PRO A 1 187 ? -28.255 -21.226 7.482 1.00 48.06 187 PRO A CA 1
ATOM 1481 C C . PRO A 1 187 ? -27.846 -22.647 7.863 1.00 48.06 187 PRO A C 1
ATOM 1483 O O . PRO A 1 187 ? -27.203 -23.330 7.065 1.00 48.06 187 PRO A O 1
ATOM 1486 N N . ASP A 1 188 ? -28.219 -23.075 9.064 1.00 51.28 188 ASP A N 1
ATOM 1487 C CA . ASP A 1 188 ? -28.213 -24.487 9.416 1.00 51.28 188 ASP A CA 1
ATOM 1488 C C . ASP A 1 188 ? -29.130 -25.203 8.408 1.00 51.28 188 ASP A C 1
ATOM 1490 O O . ASP A 1 188 ? -30.356 -25.125 8.505 1.00 51.28 188 ASP A O 1
ATOM 1494 N N . GLU A 1 189 ? -28.557 -25.852 7.391 1.00 46.69 189 GLU A N 1
ATOM 1495 C CA . GLU A 1 189 ? -29.275 -26.872 6.631 1.00 46.69 189 GLU A CA 1
ATOM 1496 C C . GLU A 1 189 ? -29.475 -28.054 7.581 1.00 46.69 189 GLU A C 1
ATOM 1498 O O . GLU A 1 189 ? -28.608 -28.912 7.748 1.00 46.69 189 GLU A O 1
ATOM 1503 N N . GLY A 1 190 ? -30.598 -27.998 8.297 1.00 46.00 190 GLY A N 1
ATOM 1504 C CA . GLY A 1 190 ? -31.046 -29.022 9.222 1.00 46.00 190 GLY A CA 1
ATOM 1505 C C . GLY A 1 190 ? -31.277 -30.350 8.507 1.00 46.00 190 GLY A C 1
ATOM 1506 O O . GLY A 1 190 ? -32.100 -30.443 7.595 1.00 46.00 190 GLY A O 1
ATOM 1507 N N . LEU A 1 191 ? -30.538 -31.356 8.971 1.00 34.88 191 LEU A N 1
ATOM 1508 C CA . LEU A 1 191 ? -30.999 -32.738 9.092 1.00 34.88 191 LEU A CA 1
ATOM 1509 C C . LEU A 1 191 ? -31.905 -32.862 10.321 1.00 34.88 191 LEU A C 1
ATOM 1511 O O . LEU A 1 191 ? -31.593 -32.197 11.338 1.00 34.88 191 LEU A O 1
#

Secondary structure (DSSP, 8-state):
-HHHHHHHHHHHHHHHHHHHHHHH--TTS-HHHHHHHHHHHHHHHHHHHHHHHHHHHHHS--TT------STTHHHHHHHHHHHHHHHHHHHHHHHHHHHGGGGG-SSS-SSHHHHHHHHHHHHHHHHHHHHHHHHHHHHTT--TTTTT--HHHHHHHHHHHHHHHHHHHHHHHHHHHHHHHHHSS-----

Organism: NCBI:txid1036181

Radius of gyration: 21.75 Å; chains: 1; bounding box: 54×48×75 Å

Sequence (191 aa):
MATRLGRLDTQVLEEQAERLQESLATPARSARTAVVLGRLLGVGFVVCFATGMYSHFLQDPYPWMRFPTRPAGLYRFTQGLHVVTGIACIPLLLAKLWTVYPKLFAFPPFSSVRQLLERLSVAVLVASALLQVGMGLLNTYQWYPWAPWFAFRDVHHALAWVAIGSVALHVAVQLPTIARHWRRGAPDEGL

pLDDT: mean 87.97, std 12.18, range [34.88, 98.81]

Foldseek 3Di:
DVVVVVVVVQVVLQVVLVVLLVVLDDPCLDPVNLVVLLVLLLVLLVLLLVLLVLVLCVVPPDPPDDDDCPDVCPNVVSVVSNLVSLVVNVVSLVSNCSSCVSVCSDPPNDDDPVSVVLVVLVVLLNVLSCCLSVLSVCVVVVHDVPVVPDDSSVVSNVSSCSNNVSSVVNCVSCVVVVVVVVVVPDPPPDD